Protein AF-A0A8S2ECM5-F1 (afdb_monomer_lite)

pLDDT: mean 90.69, std 14.1, range [37.59, 98.88]

Sequence (350 aa):
METDSQMAFDSKLSLERTAQEVVNGTPLSPATQERFEKLLVDIESNIRIAMDDEPCNTSRTIKVVLDIPPRKQWKNGHGYCGETSIQAIGLYYGSWVSQHIVRQIFGGEVLIGFGTDKRTLKTLLFTYNEWNYNKEKQPHYKQYCVWLKQNLIKKHPCITTVYLKDDDDDKDYDHIMPVIGIEYQTKDAYDGNDVLYFHNLFDNRVIQRRLDAMGSTRKSCKKDLYEGGCIPKDVAYGLAVTGIIDNDHSTLPVRLSVNSWDEPNISRGAKPKLLQGTVVVSNLRPNQKYVLLRYDDYKVVPTSGNESKFLNSKYDYRYDFQANGDTWTFNDPNDIPSNGTIYYRCVKFV

Foldseek 3Di:
DPDPVVVVVVLVVLVVVVVVCVVVVHDDDPVNVVVVVVVVVVVVVVVVVVPPDDPPPPLDKDKFFQPFFAAAWDDPQLILQLLRLCQRVLQQQQKHAASVRLCVQQVHHDDFPPCSSVSSCVLLQFDKDWDDQVVDDPQCLFVVVLVCLLLSVLVFKKKWFAAFQPDDPPQAGRGIWIWGIKIDRDNRGGDQQIWIWTYLNHDRDTAIDGSVPQEDDNVPWPHHSVNPHHAYRRDITMMTGRHGQEPAPQWFGKGKDWPDNYFFDVVVPGDWDWIKIKMKTFQDDAQFKKKKFKAQDSVQQDNYDHPVCRVPTDTPDIDIDGDHDRMDMDTDPDTDTSNTMMHITMGTDD

Radius of gyration: 27.15 Å; chains: 1; bounding box: 72×59×66 Å

Secondary structure (DSSP, 8-state):
---HHHHHHHHHHHHHHHHHHHHTTPPPPHHHHHHHHHHHHHHHHHHHHHHHS--------EEEE------PPP-STT--HHHHHHHHHHHHTTEEE-HHHHHHHHTS---TTSSHHHHHHHHTTEEEEE--GGGSPSS-HHHHHHHHHHHHHTT--EEEEEB-TTS---SS-SEEEEEEEEEES-SSS--TT-EEEE--SSSSPPEEEEHHHHEE-TTT----TTTT-BEESSS--EEEEEEE--TT--EEPEEEEES-S----GGGTPPP-EE-EEEEEES--TT-EEEEEEES-GGGS-SSS-HHHHHTS--SEEEEEE-SSSEEEEE-SS-EETTSEEEEEEEE--

Structure (mmCIF, N/CA/C/O backbone):
data_AF-A0A8S2ECM5-F1
#
_entry.id   AF-A0A8S2ECM5-F1
#
loop_
_atom_site.group_PDB
_atom_site.id
_atom_site.type_symbol
_atom_site.label_atom_id
_atom_site.label_alt_id
_atom_site.label_comp_id
_atom_site.label_asym_id
_atom_site.label_entity_id
_atom_site.label_seq_id
_atom_site.pdbx_PDB_ins_code
_atom_site.Cartn_x
_atom_site.Cartn_y
_atom_site.Cartn_z
_atom_site.occupancy
_atom_site.B_iso_or_equiv
_atom_site.auth_seq_id
_atom_site.auth_comp_id
_atom_site.auth_asym_id
_atom_site.auth_atom_id
_atom_site.pdbx_PDB_model_num
ATOM 1 N N . MET A 1 1 ? 50.860 9.796 37.579 1.00 41.62 1 MET A N 1
ATOM 2 C CA . MET A 1 1 ? 50.056 9.511 36.376 1.00 41.62 1 MET A CA 1
ATOM 3 C C . MET A 1 1 ? 48.602 9.556 36.797 1.00 41.62 1 MET A C 1
ATOM 5 O O . MET A 1 1 ? 48.057 8.536 37.200 1.00 41.62 1 MET A O 1
ATOM 9 N N . GLU A 1 2 ? 48.021 10.753 36.818 1.00 37.59 2 GLU A N 1
ATOM 10 C CA . GLU A 1 2 ? 46.563 10.889 36.836 1.00 37.59 2 GLU A CA 1
ATOM 11 C C . GLU A 1 2 ? 46.051 10.436 35.470 1.00 37.59 2 GLU A C 1
ATOM 13 O O . GLU A 1 2 ? 46.633 10.771 34.443 1.00 37.59 2 GLU A O 1
ATOM 18 N N . THR A 1 3 ? 45.032 9.587 35.469 1.00 52.09 3 THR A N 1
ATOM 19 C CA . THR A 1 3 ? 44.415 9.050 34.253 1.00 52.09 3 THR A CA 1
ATOM 20 C C . THR A 1 3 ? 43.632 10.147 33.531 1.00 52.09 3 THR A C 1
ATOM 22 O O . THR A 1 3 ? 42.990 10.946 34.211 1.00 52.09 3 THR A O 1
ATOM 25 N N . ASP A 1 4 ? 43.577 10.132 32.195 1.00 50.38 4 ASP A N 1
ATOM 26 C CA . ASP A 1 4 ? 42.857 11.119 31.356 1.00 50.38 4 ASP A CA 1
ATOM 27 C C . ASP A 1 4 ? 41.398 11.370 31.792 1.00 50.38 4 ASP A C 1
ATOM 29 O O . ASP A 1 4 ? 40.847 12.459 31.628 1.00 50.38 4 ASP A O 1
ATOM 33 N N . SER A 1 5 ? 40.777 10.380 32.439 1.00 48.59 5 SER A N 1
ATOM 34 C CA . SER A 1 5 ? 39.425 10.483 32.990 1.00 48.59 5 SER A CA 1
ATOM 35 C C . SER A 1 5 ? 39.306 11.428 34.199 1.00 48.59 5 SER A C 1
ATOM 37 O O . SER A 1 5 ? 38.235 11.995 34.409 1.00 48.59 5 SER A O 1
ATOM 39 N N . GLN A 1 6 ? 40.374 11.612 34.984 1.00 49.22 6 GLN A N 1
ATOM 40 C CA . GLN A 1 6 ? 40.402 12.516 36.141 1.00 49.22 6 GLN A CA 1
ATOM 41 C C . GLN A 1 6 ? 40.498 13.977 35.675 1.00 49.22 6 GLN A C 1
ATOM 43 O O . GLN A 1 6 ? 39.723 14.820 36.121 1.00 49.22 6 GLN A O 1
ATOM 48 N N . MET A 1 7 ? 41.341 14.252 34.671 1.00 56.16 7 MET A N 1
ATOM 49 C CA . MET A 1 7 ? 41.448 15.574 34.038 1.00 56.16 7 MET A CA 1
ATOM 50 C C . MET A 1 7 ? 40.136 16.032 33.382 1.00 56.16 7 MET A C 1
ATOM 52 O O . MET A 1 7 ? 39.761 17.203 33.492 1.00 56.16 7 MET A O 1
ATOM 56 N N . ALA A 1 8 ? 39.409 15.121 32.725 1.00 52.38 8 ALA A N 1
ATOM 57 C CA . ALA A 1 8 ? 38.110 15.428 32.126 1.00 52.38 8 ALA A CA 1
ATOM 58 C C . ALA A 1 8 ? 37.033 15.739 33.185 1.00 52.38 8 ALA A C 1
ATOM 60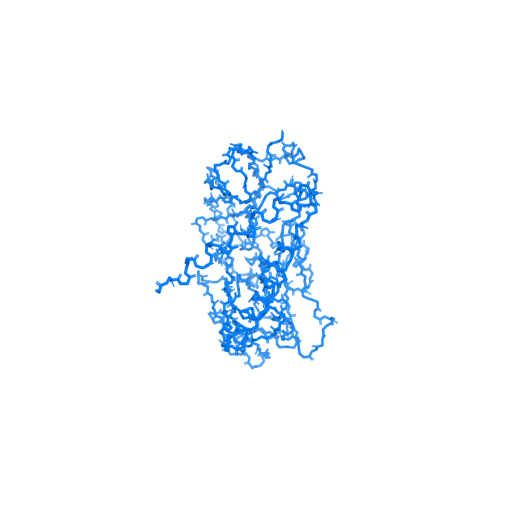 O O . ALA A 1 8 ? 36.209 16.637 32.992 1.00 52.38 8 ALA A O 1
ATOM 61 N N . PHE A 1 9 ? 37.055 15.030 34.319 1.00 61.03 9 PHE A N 1
ATOM 62 C CA . PHE A 1 9 ? 36.118 15.252 35.422 1.00 61.03 9 PHE A CA 1
ATOM 63 C C . PHE A 1 9 ? 36.354 16.605 36.107 1.00 61.03 9 PHE A C 1
ATOM 65 O O . PHE A 1 9 ? 35.409 17.376 36.290 1.00 61.03 9 PHE A O 1
ATOM 72 N N . ASP A 1 10 ? 37.612 16.941 36.391 1.00 63.00 10 ASP A N 1
ATOM 73 C CA . ASP A 1 10 ? 37.976 18.207 37.035 1.00 63.00 10 ASP A CA 1
ATOM 74 C C . ASP A 1 10 ? 37.710 19.417 36.118 1.00 63.00 10 ASP A C 1
ATOM 76 O O . ASP A 1 10 ? 37.244 20.465 36.577 1.00 63.00 10 ASP A O 1
ATOM 80 N N . SER A 1 11 ? 37.895 19.251 34.802 1.00 64.75 11 SER A N 1
ATOM 81 C CA . SER A 1 11 ? 37.548 20.269 33.797 1.00 64.75 11 SER A CA 1
ATOM 82 C C . SER A 1 11 ? 36.040 20.533 33.736 1.00 64.75 11 SER A C 1
ATOM 84 O O . SER A 1 11 ? 35.610 21.687 33.669 1.00 64.75 11 SER A O 1
ATOM 86 N N . LYS A 1 12 ? 35.216 19.480 33.828 1.00 62.38 12 LYS A N 1
ATOM 87 C CA . LYS A 1 12 ? 33.750 19.603 33.847 1.00 62.38 12 LYS A CA 1
ATOM 88 C C . LYS A 1 12 ? 33.250 20.316 35.108 1.00 62.38 12 LYS A C 1
ATOM 90 O O . LYS A 1 12 ? 32.407 21.204 35.014 1.00 62.38 12 LYS A O 1
ATOM 95 N N . LEU A 1 13 ? 33.808 19.980 36.271 1.00 60.91 13 LEU A N 1
ATOM 96 C CA . LEU A 1 13 ? 33.435 20.589 37.553 1.00 60.91 13 LEU A CA 1
ATOM 97 C C . LEU A 1 13 ? 33.829 22.075 37.628 1.00 60.91 13 LEU A C 1
ATOM 99 O O . LEU A 1 13 ? 33.124 22.882 38.239 1.00 60.91 13 LEU A O 1
ATOM 103 N N . SER A 1 14 ? 34.933 22.448 36.969 1.00 65.44 14 SER A N 1
ATOM 104 C CA . SER A 1 14 ? 35.337 23.847 36.800 1.00 65.44 14 SER A CA 1
ATOM 105 C C . SER A 1 14 ? 34.371 24.617 35.893 1.00 65.44 14 SER A C 1
ATOM 107 O O . SER A 1 14 ? 33.984 25.732 36.237 1.00 65.44 14 SER A O 1
ATOM 109 N N . LEU A 1 15 ? 33.944 24.025 34.771 1.00 63.28 15 LEU A N 1
ATOM 110 C CA . LEU A 1 15 ? 32.986 24.635 33.836 1.00 63.28 15 LEU A CA 1
ATOM 111 C C . LEU A 1 15 ? 31.613 24.871 34.477 1.00 63.28 15 LEU A C 1
ATOM 113 O O . LEU A 1 15 ? 31.020 25.932 34.279 1.00 63.28 15 LEU A O 1
ATOM 117 N N . GLU A 1 16 ? 31.123 23.920 35.274 1.00 64.56 16 GLU A N 1
ATOM 118 C CA . GLU A 1 16 ? 29.828 24.038 35.957 1.00 64.56 16 GLU A CA 1
ATOM 119 C C . GLU A 1 16 ? 29.828 25.168 37.000 1.00 64.56 16 GLU A C 1
ATOM 121 O O . GLU A 1 16 ? 28.879 25.952 37.048 1.00 64.56 16 GLU A O 1
ATOM 126 N N . ARG A 1 17 ? 30.915 25.340 37.771 1.00 62.53 17 ARG A N 1
ATOM 127 C CA . ARG A 1 17 ? 31.036 26.475 38.710 1.00 62.53 17 ARG A CA 1
ATOM 128 C C . ARG A 1 17 ? 31.084 27.820 37.995 1.00 62.53 17 ARG A C 1
ATOM 130 O O . ARG A 1 17 ? 30.389 28.745 38.406 1.00 62.53 17 ARG A O 1
ATOM 137 N N . THR A 1 18 ? 31.860 27.929 36.919 1.00 61.03 18 THR A N 1
ATOM 138 C CA . THR A 1 18 ? 31.990 29.186 36.168 1.00 61.03 18 THR A CA 1
ATOM 139 C C . THR A 1 18 ? 30.687 29.563 35.458 1.00 61.03 18 THR A C 1
ATOM 141 O O . THR A 1 18 ? 30.306 30.732 35.463 1.00 61.03 18 THR A O 1
ATOM 144 N N . ALA A 1 19 ? 29.940 28.592 34.920 1.00 61.56 19 ALA A N 1
ATOM 145 C CA . ALA A 1 19 ? 28.615 28.842 34.350 1.00 61.56 19 ALA A CA 1
ATOM 146 C C . ALA A 1 19 ? 27.628 29.380 35.404 1.00 61.56 19 ALA A C 1
ATOM 148 O O . ALA A 1 19 ? 26.838 30.277 35.110 1.00 61.56 19 ALA A O 1
ATOM 149 N N . GLN A 1 20 ? 27.710 28.892 36.645 1.00 56.72 20 GLN A N 1
ATOM 150 C CA . GLN A 1 20 ? 26.871 29.359 37.750 1.00 56.72 20 GLN A CA 1
ATOM 151 C C . GLN A 1 20 ? 27.180 30.813 38.158 1.00 56.72 20 GLN A C 1
ATOM 153 O O . GLN A 1 20 ? 26.264 31.568 38.483 1.00 56.72 20 GLN A O 1
ATOM 158 N N . GLU A 1 21 ? 28.451 31.225 38.113 1.00 61.00 21 GLU A N 1
ATOM 159 C CA . GLU A 1 21 ? 28.884 32.600 38.416 1.00 61.00 21 GLU A CA 1
ATOM 160 C C . GLU A 1 21 ? 28.430 33.602 37.339 1.00 61.00 21 GLU A C 1
ATOM 162 O O . GLU A 1 21 ? 27.945 34.686 37.673 1.00 61.00 21 GLU A O 1
ATOM 167 N N . VAL A 1 22 ? 28.493 33.213 36.058 1.00 62.62 22 VAL A N 1
ATOM 168 C CA . VAL A 1 22 ? 28.030 34.035 34.922 1.00 62.62 22 VAL A CA 1
ATOM 169 C C . VAL A 1 22 ? 26.505 34.193 34.917 1.00 62.62 22 VAL A C 1
ATOM 171 O O . VAL A 1 22 ? 26.001 35.295 34.700 1.00 62.62 22 VAL A O 1
ATOM 174 N N . VAL A 1 23 ? 25.754 33.123 35.202 1.00 61.16 23 VAL A N 1
ATOM 175 C CA . VAL A 1 23 ? 24.277 33.157 35.253 1.00 61.16 23 VAL A CA 1
ATOM 176 C C . VAL A 1 23 ? 23.761 34.057 36.383 1.00 61.16 23 VAL A C 1
ATOM 178 O O . VAL A 1 23 ? 22.710 34.679 36.241 1.00 61.16 23 VAL A O 1
ATOM 181 N N . ASN A 1 24 ? 24.523 34.200 37.469 1.00 66.12 24 ASN A N 1
ATOM 182 C CA . ASN A 1 24 ? 24.157 35.041 38.610 1.00 66.12 24 ASN A CA 1
ATOM 183 C C . ASN A 1 24 ? 24.583 36.517 38.461 1.00 66.12 24 ASN A C 1
ATOM 185 O O . ASN A 1 24 ? 24.502 37.275 39.428 1.00 66.12 24 ASN A O 1
ATOM 189 N N . GLY A 1 25 ? 25.040 36.946 37.277 1.00 60.88 25 GLY A N 1
ATOM 190 C CA . GLY A 1 25 ? 25.326 38.355 36.973 1.00 60.88 25 GLY A CA 1
ATOM 191 C C . GLY A 1 25 ? 26.491 38.961 37.761 1.00 60.88 25 GLY A C 1
ATOM 192 O O . GLY A 1 25 ? 26.610 40.183 37.840 1.00 60.88 25 GLY A O 1
ATOM 193 N N . THR A 1 26 ? 27.346 38.127 38.358 1.00 70.50 26 THR A N 1
ATOM 194 C CA . THR A 1 26 ? 28.530 38.592 39.086 1.00 70.50 26 THR A CA 1
ATOM 195 C C . THR A 1 26 ? 29.697 38.727 38.101 1.00 70.50 26 THR A C 1
ATOM 197 O O . THR A 1 26 ? 29.980 37.768 37.382 1.00 70.50 26 THR A O 1
ATOM 200 N N . PRO A 1 27 ? 30.386 39.883 38.026 1.00 73.25 27 PRO A N 1
ATOM 201 C CA . PRO A 1 27 ? 31.563 40.028 37.173 1.00 73.25 27 PRO A CA 1
ATOM 202 C C . PRO A 1 27 ? 32.641 39.011 37.565 1.00 73.25 27 PRO A C 1
ATOM 204 O O . PRO A 1 27 ? 32.992 38.903 38.742 1.00 73.25 27 PRO A O 1
ATOM 207 N N . LEU A 1 28 ? 33.167 38.271 36.585 1.00 77.62 28 LEU A N 1
ATOM 208 C CA . LEU A 1 28 ? 34.243 37.311 36.820 1.00 77.62 28 LEU A CA 1
ATOM 209 C C . LEU A 1 28 ? 35.509 38.039 37.284 1.00 77.62 28 LEU A C 1
ATOM 211 O O . LEU A 1 28 ? 35.837 39.123 36.801 1.00 77.62 28 LEU A O 1
ATOM 215 N N . SER A 1 29 ? 36.242 37.425 38.213 1.00 83.19 29 SER A N 1
ATOM 216 C CA . SER A 1 29 ? 37.555 37.942 38.596 1.00 83.19 29 SER A CA 1
ATOM 217 C C . SER A 1 29 ? 38.538 37.836 37.415 1.00 83.19 29 SER A C 1
ATOM 219 O O . SER A 1 29 ? 38.420 36.895 36.623 1.00 83.19 29 SER A O 1
ATOM 221 N N . PRO A 1 30 ? 39.550 38.719 37.313 1.00 78.44 30 PRO A N 1
ATOM 222 C CA . PRO A 1 30 ? 40.554 38.641 36.247 1.00 78.44 30 PRO A CA 1
ATOM 223 C C . PRO A 1 30 ? 41.250 37.273 36.156 1.00 78.44 30 PRO A C 1
ATOM 225 O O . PRO A 1 30 ? 41.463 36.757 35.064 1.00 78.44 30 PRO A O 1
ATOM 228 N N . ALA A 1 31 ? 41.518 36.634 37.300 1.00 78.88 31 ALA A N 1
ATOM 229 C CA . ALA A 1 31 ? 42.114 35.298 37.352 1.00 78.88 31 ALA A CA 1
ATOM 230 C C . ALA A 1 31 ? 41.165 34.204 36.826 1.00 78.88 31 ALA A C 1
ATOM 232 O O . ALA A 1 31 ? 41.608 33.224 36.229 1.00 78.88 31 ALA A O 1
ATOM 233 N N . THR A 1 32 ? 39.854 34.365 37.026 1.00 75.38 32 THR A N 1
ATOM 234 C CA . THR A 1 32 ? 38.842 33.454 36.472 1.00 75.38 32 THR A CA 1
ATOM 235 C C . THR A 1 32 ? 38.724 33.630 34.959 1.00 75.38 32 THR A C 1
ATOM 237 O O . THR A 1 32 ? 38.588 32.643 34.238 1.00 75.38 32 THR A O 1
ATOM 240 N N . GLN A 1 33 ? 38.825 34.869 34.474 1.00 76.69 33 GLN A N 1
ATOM 241 C CA . GLN A 1 33 ? 38.750 35.190 33.052 1.00 76.69 33 GLN A CA 1
ATOM 242 C C . GLN A 1 33 ? 39.948 34.622 32.273 1.00 76.69 33 GLN A C 1
ATOM 244 O O . GLN A 1 33 ? 39.750 33.938 31.273 1.00 76.69 33 GLN A O 1
ATOM 249 N N . GLU A 1 34 ? 41.172 34.787 32.783 1.00 79.12 34 GLU A N 1
ATOM 250 C CA . GLU A 1 34 ? 42.388 34.212 32.179 1.00 79.12 34 GLU A CA 1
ATOM 251 C C . GLU A 1 34 ? 42.332 32.675 32.116 1.00 79.12 34 GLU A C 1
ATOM 253 O O . GLU A 1 34 ? 42.700 32.053 31.116 1.00 79.12 34 GLU A O 1
ATOM 258 N N . ARG A 1 35 ? 41.807 32.036 33.168 1.00 77.56 35 ARG A N 1
ATOM 259 C CA . ARG A 1 35 ? 41.659 30.575 33.221 1.00 77.56 35 ARG A CA 1
ATOM 260 C C . ARG A 1 35 ? 40.615 30.062 32.224 1.00 77.56 35 ARG A C 1
ATOM 262 O O . ARG A 1 35 ? 40.785 28.971 31.686 1.00 77.56 35 ARG A O 1
ATOM 269 N N . PHE A 1 36 ? 39.569 30.847 31.968 1.00 76.00 36 PHE A N 1
ATOM 270 C CA . PHE A 1 36 ? 38.543 30.537 30.976 1.00 76.00 36 PHE A CA 1
ATOM 271 C C . PHE A 1 36 ? 39.072 30.672 29.544 1.00 76.00 36 PHE A C 1
ATOM 273 O O . PHE A 1 36 ? 38.855 29.776 28.732 1.00 76.00 36 PHE A O 1
ATOM 280 N N . GLU A 1 37 ? 39.826 31.734 29.247 1.00 78.44 37 GLU A N 1
ATOM 281 C CA . GLU A 1 37 ? 40.457 31.905 27.931 1.00 78.44 37 GLU A CA 1
ATOM 282 C C . GLU A 1 37 ? 41.445 30.776 27.627 1.00 78.44 37 GLU A C 1
ATOM 284 O O . GLU A 1 37 ? 41.421 30.210 26.534 1.00 78.44 37 GLU A O 1
ATOM 289 N N . LYS A 1 38 ? 42.248 30.363 28.614 1.00 77.31 38 LYS A N 1
ATOM 290 C CA . LYS A 1 38 ? 43.158 29.223 28.455 1.00 77.31 38 LYS A CA 1
ATOM 291 C C . LYS A 1 38 ? 42.411 27.909 28.197 1.00 77.31 38 LYS A C 1
ATOM 293 O O . LYS A 1 38 ? 42.807 27.146 27.323 1.00 77.31 38 LYS A O 1
ATOM 298 N N . LEU A 1 39 ? 41.304 27.672 28.906 1.00 75.12 39 LEU A N 1
ATOM 299 C CA . LEU A 1 39 ? 40.474 26.482 28.711 1.00 75.12 39 LEU A CA 1
ATOM 300 C C . LEU A 1 39 ? 39.812 26.460 27.324 1.00 75.12 39 LEU A C 1
ATOM 302 O O . LEU A 1 39 ? 39.712 25.396 26.721 1.00 75.12 39 LEU A O 1
ATOM 306 N N . LEU A 1 40 ? 39.387 27.613 26.797 1.00 71.69 40 LEU A N 1
ATOM 307 C CA . LEU A 1 40 ? 38.852 27.709 25.436 1.00 71.69 40 LEU A CA 1
ATOM 308 C C . LEU A 1 40 ? 39.908 27.352 24.386 1.00 71.69 40 LEU A C 1
ATOM 310 O O . LEU A 1 40 ? 39.615 26.567 23.490 1.00 71.69 40 LEU A O 1
ATOM 314 N N . VAL A 1 41 ? 41.140 27.844 24.533 1.00 74.00 41 VAL A N 1
ATOM 315 C CA . VAL A 1 41 ? 42.254 27.502 23.629 1.00 74.00 41 VAL A CA 1
ATOM 316 C C . VAL A 1 41 ? 42.599 26.006 23.700 1.00 74.00 41 VAL A C 1
ATOM 318 O O . VAL A 1 41 ? 42.833 25.365 22.671 1.00 74.00 41 VAL A O 1
ATOM 321 N N . ASP A 1 42 ? 42.574 25.415 24.896 1.00 70.69 42 ASP A N 1
ATOM 322 C CA . ASP A 1 42 ? 42.808 23.979 25.085 1.00 70.69 42 ASP A CA 1
ATOM 323 C C . ASP A 1 42 ? 41.660 23.132 24.495 1.00 70.69 42 ASP A C 1
ATOM 325 O O . ASP A 1 42 ? 41.900 22.083 23.899 1.00 70.69 42 ASP A O 1
ATOM 329 N N . ILE A 1 43 ? 40.406 23.585 24.582 1.00 69.19 43 ILE A N 1
ATOM 330 C CA . ILE A 1 43 ? 39.264 22.917 23.934 1.00 69.19 43 ILE A CA 1
ATOM 331 C C . ILE A 1 43 ? 39.364 23.030 22.406 1.00 69.19 43 ILE A C 1
ATOM 333 O O . ILE A 1 43 ? 39.195 22.031 21.708 1.00 69.19 43 ILE A O 1
ATOM 337 N N . GLU A 1 44 ? 39.670 24.212 21.871 1.00 70.12 44 GLU A N 1
ATOM 338 C CA . GLU A 1 44 ? 39.790 24.437 20.426 1.00 70.12 44 GLU A CA 1
ATOM 339 C C . GLU A 1 44 ? 40.938 23.631 19.801 1.00 70.12 44 GLU A C 1
ATOM 341 O O . GLU A 1 44 ? 40.787 23.077 18.707 1.00 70.12 44 GLU A O 1
ATOM 346 N N . SER A 1 45 ? 42.072 23.513 20.498 1.00 64.00 45 SER A N 1
ATOM 347 C CA . SER A 1 45 ? 43.208 22.704 20.040 1.00 64.00 45 SER A CA 1
ATOM 348 C C . SER A 1 45 ? 42.910 21.201 20.077 1.00 64.00 45 SER A C 1
ATOM 350 O O . SER A 1 45 ? 43.220 20.500 19.113 1.00 64.00 45 SER A O 1
ATOM 352 N N . ASN A 1 46 ? 42.223 20.712 21.113 1.00 58.34 46 ASN A N 1
ATOM 353 C CA . ASN A 1 46 ? 41.828 19.304 21.212 1.00 58.34 46 ASN A CA 1
ATOM 354 C C . ASN A 1 46 ? 40.723 18.916 20.213 1.00 58.34 46 ASN A C 1
ATOM 356 O O . ASN A 1 46 ? 40.728 17.796 19.702 1.00 58.34 46 ASN A O 1
ATOM 360 N N . ILE A 1 47 ? 39.813 19.836 19.869 1.00 54.78 47 ILE A N 1
ATOM 361 C CA . ILE A 1 47 ? 38.823 19.616 18.801 1.00 54.78 47 ILE A CA 1
ATOM 362 C C . ILE A 1 47 ? 39.510 19.505 17.435 1.00 54.78 47 ILE A C 1
ATOM 364 O O . ILE A 1 47 ? 39.137 18.639 16.649 1.00 54.78 47 ILE A O 1
ATOM 368 N N . ARG A 1 48 ? 40.532 20.325 17.147 1.00 51.44 48 ARG A N 1
ATOM 369 C CA . ARG A 1 48 ? 41.278 20.233 15.877 1.00 51.44 48 ARG A CA 1
ATOM 370 C C . ARG A 1 48 ? 42.029 18.911 15.725 1.00 51.44 48 ARG A C 1
ATOM 372 O O . ARG A 1 48 ? 41.987 18.326 14.651 1.00 51.44 48 ARG A O 1
ATOM 379 N N . ILE A 1 49 ? 42.650 18.408 16.792 1.00 52.25 49 ILE A N 1
ATOM 380 C CA . ILE A 1 49 ? 43.393 17.136 16.754 1.00 52.25 49 ILE A CA 1
ATOM 381 C C . ILE A 1 49 ? 42.453 15.941 16.515 1.00 52.25 49 ILE A C 1
ATOM 383 O O . ILE A 1 49 ? 42.823 14.995 15.829 1.00 52.25 49 ILE A O 1
ATOM 387 N N . ALA A 1 50 ? 41.206 16.000 16.991 1.00 48.34 50 ALA A N 1
ATOM 388 C CA . ALA A 1 50 ? 40.211 14.950 16.756 1.00 48.34 50 ALA A CA 1
ATOM 389 C C . ALA A 1 50 ? 39.604 14.949 15.334 1.00 48.34 50 ALA A C 1
ATOM 391 O O . ALA A 1 50 ? 38.821 14.054 15.016 1.00 48.34 50 ALA A O 1
ATOM 392 N N . MET A 1 51 ? 39.918 15.940 14.489 1.00 49.53 51 MET A N 1
ATOM 393 C CA . MET A 1 51 ? 39.359 16.063 13.135 1.00 49.53 51 MET A CA 1
ATOM 394 C C . MET A 1 51 ? 40.320 15.650 12.009 1.00 49.53 51 MET A C 1
ATOM 396 O O . MET A 1 51 ? 39.846 15.465 10.889 1.00 49.53 51 MET A O 1
ATOM 400 N N . ASP A 1 52 ? 41.616 15.465 12.288 1.00 49.53 52 ASP A N 1
ATOM 401 C CA . ASP A 1 52 ? 42.634 15.257 11.242 1.00 49.53 52 ASP A CA 1
ATOM 402 C C . ASP A 1 52 ? 43.157 13.811 11.106 1.00 49.53 52 ASP A C 1
ATOM 404 O O . ASP A 1 52 ? 43.791 13.503 10.100 1.00 49.53 52 ASP A O 1
ATOM 408 N N . ASP A 1 53 ? 42.815 12.888 12.013 1.00 48.62 53 ASP A N 1
ATOM 409 C CA . ASP A 1 53 ? 43.243 11.481 11.941 1.00 48.62 53 ASP A CA 1
ATOM 410 C C . ASP A 1 53 ? 42.053 10.505 12.029 1.00 48.62 53 ASP A C 1
ATOM 412 O O . ASP A 1 53 ? 41.801 9.910 13.069 1.00 48.62 53 ASP A O 1
ATOM 416 N N . GLU A 1 54 ? 41.296 10.357 10.934 1.00 51.25 54 GLU A N 1
ATOM 417 C CA . GLU A 1 54 ? 40.775 9.068 10.428 1.00 51.25 54 GLU A CA 1
ATOM 418 C C . GLU A 1 54 ? 39.884 9.285 9.182 1.00 51.25 54 GLU A C 1
ATOM 420 O O . GLU A 1 54 ? 38.916 10.051 9.232 1.00 51.25 54 GLU A O 1
ATOM 425 N N . PRO A 1 55 ? 40.111 8.582 8.052 1.00 45.34 55 PRO A N 1
ATOM 426 C CA . PRO A 1 55 ? 39.147 8.562 6.963 1.00 45.34 55 PRO A CA 1
ATOM 427 C C . PRO A 1 55 ? 37.934 7.727 7.396 1.00 45.34 55 PRO A C 1
ATOM 429 O O . PRO A 1 55 ? 37.844 6.531 7.117 1.00 45.34 55 PRO A O 1
ATOM 432 N N . CYS A 1 56 ? 36.962 8.360 8.050 1.00 43.59 56 CYS A N 1
ATOM 433 C CA . CYS A 1 56 ? 35.647 7.773 8.287 1.00 43.59 56 CYS A CA 1
ATOM 434 C C . CYS A 1 56 ? 34.872 7.712 6.958 1.00 43.59 56 CYS A C 1
ATOM 436 O O . CYS A 1 56 ? 33.974 8.506 6.690 1.00 43.59 56 CYS A O 1
ATOM 438 N N . ASN A 1 57 ? 35.243 6.773 6.086 1.00 50.72 57 ASN A N 1
ATOM 439 C CA . ASN A 1 57 ? 34.456 6.402 4.915 1.00 50.72 57 ASN A CA 1
ATOM 440 C C . ASN A 1 57 ? 34.000 4.947 5.030 1.00 50.72 57 ASN A C 1
ATOM 442 O O . ASN A 1 57 ? 34.364 4.083 4.235 1.00 50.72 57 ASN A O 1
ATOM 446 N N . THR A 1 58 ? 33.176 4.675 6.040 1.00 54.28 58 THR A N 1
ATOM 447 C CA . THR A 1 58 ? 32.286 3.513 6.023 1.00 54.28 58 THR A CA 1
ATOM 448 C C . THR A 1 58 ? 30.872 4.024 5.774 1.00 54.28 58 THR A C 1
ATOM 450 O O . THR A 1 58 ? 30.106 4.301 6.692 1.00 54.28 58 THR A O 1
ATOM 453 N N . SER A 1 59 ? 30.529 4.218 4.497 1.00 69.19 59 SER A N 1
ATOM 454 C CA . SER A 1 59 ? 29.158 4.536 4.089 1.00 69.19 59 SER A CA 1
ATOM 455 C C . SER A 1 59 ? 28.206 3.468 4.645 1.00 69.19 59 SER A C 1
ATOM 457 O O . SER A 1 59 ? 28.177 2.323 4.183 1.00 69.19 59 SER A O 1
ATOM 459 N N . ARG A 1 60 ? 27.470 3.810 5.709 1.00 85.75 60 ARG A N 1
ATOM 460 C CA . ARG A 1 60 ? 26.556 2.882 6.376 1.00 85.75 60 ARG A CA 1
ATOM 461 C C . ARG A 1 60 ? 25.331 2.680 5.497 1.00 85.75 60 ARG A C 1
ATOM 463 O O . ARG A 1 60 ? 24.570 3.611 5.251 1.00 85.75 60 ARG A O 1
ATOM 470 N N . THR A 1 61 ? 25.107 1.437 5.093 1.00 92.88 61 THR A N 1
ATOM 471 C CA . THR A 1 61 ? 23.882 1.047 4.393 1.00 92.88 61 THR A CA 1
ATOM 472 C C . THR A 1 61 ? 22.691 1.082 5.360 1.00 92.88 61 THR A C 1
ATOM 474 O O . THR A 1 61 ? 22.769 0.583 6.486 1.00 92.88 61 THR A O 1
ATOM 477 N N . ILE A 1 62 ? 21.591 1.705 4.937 1.00 97.00 62 ILE A N 1
ATOM 478 C CA . ILE A 1 62 ? 20.343 1.864 5.690 1.00 97.00 62 ILE A CA 1
ATOM 479 C C . ILE A 1 62 ? 19.255 1.045 5.000 1.00 97.00 62 ILE A C 1
ATOM 481 O O . ILE A 1 62 ? 19.056 1.160 3.795 1.00 97.00 62 ILE A O 1
ATOM 485 N N . LYS A 1 63 ? 18.509 0.258 5.779 1.00 98.00 63 LYS A N 1
ATOM 486 C CA . LYS A 1 63 ? 17.403 -0.569 5.292 1.00 98.00 63 LYS A CA 1
ATOM 487 C C . LYS A 1 63 ? 16.069 -0.072 5.834 1.00 98.00 63 LYS A C 1
ATOM 489 O O . LYS A 1 63 ? 15.884 0.026 7.046 1.00 98.00 63 LYS A O 1
ATOM 494 N N . VAL A 1 64 ? 15.131 0.195 4.932 1.00 98.31 64 VAL A N 1
ATOM 495 C CA . VAL A 1 64 ? 13.736 0.519 5.239 1.00 98.31 64 VAL A CA 1
ATOM 496 C C . VAL A 1 64 ? 12.862 -0.523 4.562 1.00 98.31 64 VAL A C 1
ATOM 498 O O . VAL A 1 64 ? 12.765 -0.543 3.342 1.00 98.31 64 VAL A O 1
ATOM 501 N N . VAL A 1 65 ? 12.227 -1.392 5.347 1.00 98.19 65 VAL A N 1
ATOM 502 C CA . VAL A 1 65 ? 11.231 -2.353 4.858 1.00 98.19 65 VAL A CA 1
ATOM 503 C C . VAL A 1 65 ? 9.964 -2.164 5.672 1.00 98.19 65 VAL A C 1
ATOM 505 O O . VAL A 1 65 ? 9.998 -2.170 6.902 1.00 98.19 65 VAL A O 1
ATOM 508 N N . LEU A 1 66 ? 8.866 -1.924 4.972 1.00 98.25 66 LEU A N 1
ATOM 509 C CA . LEU A 1 66 ? 7.552 -1.697 5.542 1.00 98.25 66 LEU A CA 1
ATOM 510 C C . LEU A 1 66 ? 6.884 -3.040 5.821 1.00 98.25 66 LEU A C 1
ATOM 512 O O . LEU A 1 66 ? 7.006 -3.979 5.037 1.00 98.25 66 LEU A O 1
ATOM 516 N N . ASP A 1 67 ? 6.172 -3.108 6.942 1.00 95.81 67 ASP A N 1
ATOM 517 C CA . ASP A 1 67 ? 5.396 -4.280 7.343 1.00 95.81 67 ASP A CA 1
ATOM 518 C C . ASP A 1 67 ? 4.111 -4.362 6.510 1.00 95.81 67 ASP A C 1
ATOM 520 O O . ASP A 1 67 ? 3.040 -3.909 6.915 1.00 95.81 67 ASP A O 1
ATOM 524 N N . ILE A 1 68 ? 4.271 -4.827 5.273 1.00 98.06 68 ILE A N 1
ATOM 525 C CA . ILE A 1 68 ? 3.205 -5.012 4.295 1.00 98.06 68 ILE A CA 1
ATOM 526 C C . ILE A 1 68 ? 3.174 -6.498 3.972 1.00 98.06 68 ILE A C 1
ATOM 528 O O . ILE A 1 68 ? 4.141 -7.003 3.404 1.00 98.06 68 ILE A O 1
ATOM 532 N N . PRO A 1 69 ? 2.110 -7.225 4.343 1.00 95.50 69 PRO A N 1
ATOM 533 C CA . PRO A 1 69 ? 2.057 -8.652 4.093 1.00 95.50 69 PRO A CA 1
ATOM 534 C C . PRO A 1 69 ? 1.831 -8.939 2.598 1.00 95.50 69 PRO A C 1
ATOM 536 O O . PRO A 1 69 ? 1.117 -8.191 1.916 1.00 95.50 69 PRO A O 1
ATOM 539 N N . PRO A 1 70 ? 2.368 -10.058 2.079 1.00 97.06 70 PRO A N 1
ATOM 540 C CA . PRO A 1 70 ? 2.119 -10.472 0.707 1.00 97.06 70 PRO A CA 1
ATOM 541 C C . PRO A 1 70 ? 0.638 -10.782 0.491 1.00 97.06 70 PRO A C 1
ATOM 543 O O . PRO A 1 70 ? -0.048 -11.302 1.375 1.00 97.06 70 PRO A O 1
ATOM 546 N N . ARG A 1 71 ? 0.167 -10.520 -0.729 1.00 97.69 71 ARG A N 1
ATOM 547 C CA . ARG A 1 71 ? -1.192 -10.821 -1.187 1.00 97.69 71 ARG A CA 1
ATOM 548 C C . ARG A 1 71 ? -1.152 -11.618 -2.483 1.00 97.69 71 ARG A C 1
ATOM 550 O O . ARG A 1 71 ? -0.245 -11.428 -3.287 1.00 97.69 71 ARG A O 1
ATOM 557 N N . LYS A 1 72 ? -2.143 -12.481 -2.704 1.00 97.69 72 LYS A N 1
ATOM 558 C CA . LYS A 1 72 ? -2.284 -13.251 -3.948 1.00 97.69 72 LYS A CA 1
ATOM 559 C C . LYS A 1 72 ? -3.286 -12.611 -4.900 1.00 97.69 72 LYS A C 1
ATOM 561 O O . LYS A 1 72 ? -4.469 -12.562 -4.568 1.00 97.69 72 LYS A O 1
ATOM 566 N N . GLN A 1 73 ? -2.853 -12.222 -6.094 1.00 97.06 73 GLN A N 1
ATOM 567 C CA . GLN A 1 73 ? -3.767 -11.744 -7.124 1.00 97.06 73 GLN A CA 1
ATOM 568 C C . GLN A 1 73 ? -4.552 -12.881 -7.785 1.00 97.06 73 GLN A C 1
ATOM 570 O O . GLN A 1 73 ? -4.088 -14.027 -7.883 1.00 97.06 73 GLN A O 1
ATOM 575 N N . TRP A 1 74 ? -5.735 -12.560 -8.300 1.00 97.25 74 TRP A N 1
ATOM 576 C CA . TRP A 1 74 ? -6.464 -13.443 -9.206 1.00 97.25 74 TRP A CA 1
ATOM 577 C C . TRP A 1 74 ? -5.935 -13.343 -10.644 1.00 97.25 74 TRP A C 1
ATOM 579 O O . TRP A 1 74 ? -5.509 -12.289 -11.098 1.00 97.25 74 TRP A O 1
ATOM 589 N N . LYS A 1 75 ? -5.967 -14.468 -11.372 1.00 93.75 75 LYS A N 1
ATOM 590 C CA . LYS A 1 75 ? -5.402 -14.593 -12.732 1.00 93.75 75 LYS A CA 1
ATOM 591 C C . LYS A 1 75 ? -6.374 -14.258 -13.869 1.00 93.75 75 LYS A C 1
ATOM 593 O O . LYS A 1 75 ? -5.967 -14.223 -15.021 1.00 93.75 75 LYS A O 1
ATOM 598 N N . ASN A 1 76 ? -7.668 -14.128 -13.593 1.00 93.50 76 ASN A N 1
ATOM 599 C CA . ASN A 1 76 ? -8.676 -13.869 -14.625 1.00 93.50 76 ASN A CA 1
ATOM 600 C C . ASN A 1 76 ? -8.869 -12.367 -14.866 1.00 93.50 76 ASN A C 1
ATOM 602 O O . ASN A 1 76 ? -8.435 -11.558 -14.059 1.00 93.50 76 ASN A O 1
ATOM 606 N N . GLY A 1 77 ? -9.579 -12.014 -15.945 1.00 88.88 77 GLY A N 1
ATOM 607 C CA . GLY A 1 77 ? -9.977 -10.627 -16.215 1.00 88.88 77 GLY A CA 1
ATOM 608 C C . GLY A 1 77 ? -8.791 -9.690 -16.438 1.00 88.88 77 GLY A C 1
ATOM 609 O O . GLY A 1 77 ? -8.812 -8.589 -15.897 1.00 88.88 77 GLY A O 1
ATOM 610 N N . HIS A 1 78 ? -7.784 -10.172 -17.180 1.00 90.31 78 HIS A N 1
ATOM 611 C CA . HIS A 1 78 ? -6.501 -9.499 -17.442 1.00 90.31 78 HIS A CA 1
ATOM 612 C C . HIS A 1 78 ? -5.613 -9.299 -16.196 1.00 90.31 78 HIS A C 1
ATOM 614 O O . HIS A 1 78 ? -4.638 -8.564 -16.210 1.00 90.31 78 HIS A O 1
ATOM 620 N N . GLY A 1 79 ? -5.891 -10.053 -15.127 1.00 92.75 79 GLY A N 1
ATOM 621 C CA . GLY A 1 79 ? -5.144 -9.981 -13.873 1.00 92.75 79 GLY A CA 1
ATOM 622 C C . GLY A 1 79 ? -5.736 -8.957 -12.913 1.00 92.75 79 GLY A C 1
ATOM 623 O O . GLY A 1 79 ? -6.624 -8.191 -13.271 1.00 92.75 79 GLY A O 1
ATOM 624 N N . TYR A 1 80 ? -5.282 -8.993 -11.662 1.00 97.38 80 TYR A N 1
ATOM 625 C CA . TYR A 1 80 ? -5.735 -8.121 -10.570 1.00 97.38 80 TYR A CA 1
ATOM 626 C C . TYR A 1 80 ? -4.541 -7.443 -9.879 1.00 97.38 80 TYR A C 1
ATOM 628 O O . TYR A 1 80 ? -4.542 -7.202 -8.670 1.00 97.38 80 TYR A O 1
ATOM 636 N N . CYS A 1 81 ? -3.455 -7.208 -10.614 1.00 97.38 81 CYS A N 1
ATOM 637 C CA . CYS A 1 81 ? -2.173 -6.786 -10.061 1.00 97.38 81 CYS A CA 1
ATOM 638 C C . CYS A 1 81 ? -2.246 -5.385 -9.431 1.00 97.38 81 CYS A C 1
ATOM 640 O O . CYS A 1 81 ? -1.757 -5.186 -8.314 1.00 97.38 81 CYS A O 1
ATOM 642 N N . GLY A 1 82 ? -2.944 -4.442 -10.072 1.00 98.06 82 GLY A N 1
ATOM 643 C CA . GLY A 1 82 ? -3.218 -3.118 -9.509 1.00 98.06 82 GLY A CA 1
ATOM 644 C C . GLY A 1 82 ? -4.114 -3.184 -8.271 1.00 98.06 82 GLY A C 1
ATOM 645 O O . GLY A 1 82 ? -3.793 -2.599 -7.234 1.00 98.06 82 GLY A O 1
ATOM 646 N N . GLU A 1 83 ? -5.193 -3.964 -8.329 1.00 98.50 83 GLU A N 1
ATOM 647 C CA . GLU A 1 83 ? -6.135 -4.128 -7.219 1.00 98.50 83 GLU A CA 1
ATOM 648 C C . GLU A 1 83 ? -5.480 -4.764 -6.000 1.00 98.50 83 GLU A C 1
ATOM 650 O O . GLU A 1 83 ? -5.653 -4.306 -4.871 1.00 98.50 83 GLU A O 1
ATOM 655 N N . THR A 1 84 ? -4.690 -5.806 -6.232 1.00 98.56 84 THR A N 1
ATOM 656 C CA . THR A 1 84 ? -3.997 -6.543 -5.178 1.00 98.56 84 THR A CA 1
ATOM 657 C C . THR A 1 84 ? -2.868 -5.710 -4.574 1.00 98.56 84 THR A C 1
ATOM 659 O O . THR 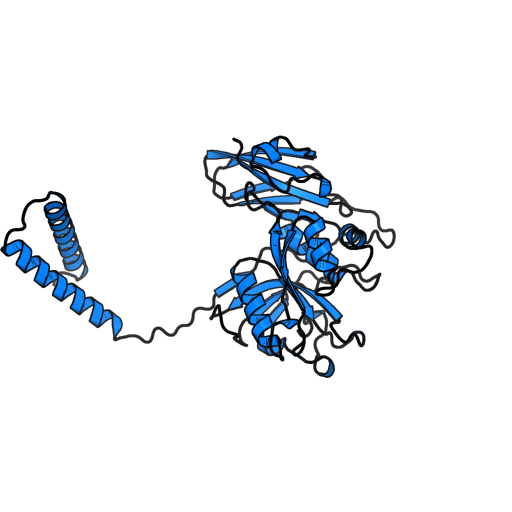A 1 84 ? -2.638 -5.790 -3.368 1.00 98.56 84 THR A O 1
ATOM 662 N N . SER A 1 85 ? -2.199 -4.865 -5.370 1.00 98.75 85 SER A N 1
ATOM 663 C CA . SER A 1 85 ? -1.220 -3.894 -4.858 1.00 98.75 85 SER A CA 1
ATOM 664 C C . SER A 1 85 ? -1.876 -2.898 -3.899 1.00 98.75 85 SER A C 1
ATOM 666 O O . SER A 1 85 ? -1.358 -2.665 -2.807 1.00 98.75 85 SER A O 1
ATOM 668 N N . ILE A 1 86 ? -3.045 -2.358 -4.267 1.00 98.62 86 ILE A N 1
ATOM 669 C CA . ILE A 1 86 ? -3.823 -1.458 -3.403 1.00 98.62 86 ILE A CA 1
ATOM 670 C C . ILE A 1 86 ? -4.324 -2.191 -2.156 1.00 98.62 86 ILE A C 1
ATOM 672 O O . ILE A 1 86 ? -4.205 -1.649 -1.061 1.00 98.62 86 ILE A O 1
ATOM 676 N N . GLN A 1 87 ? -4.824 -3.424 -2.286 1.00 98.62 87 GLN A N 1
ATOM 677 C CA . GLN A 1 87 ? -5.226 -4.247 -1.141 1.00 98.62 87 GLN A CA 1
ATOM 678 C C . GLN A 1 87 ? -4.062 -4.445 -0.159 1.00 98.62 87 GLN A C 1
ATOM 680 O O . GLN A 1 87 ? -4.234 -4.238 1.041 1.00 98.62 87 GLN A O 1
ATOM 685 N N . ALA A 1 88 ? -2.884 -4.838 -0.656 1.00 98.56 88 ALA A N 1
ATOM 686 C CA . ALA A 1 88 ? -1.702 -5.069 0.172 1.00 98.56 88 ALA A CA 1
ATOM 687 C C . ALA A 1 88 ? -1.297 -3.796 0.923 1.00 98.56 88 ALA A C 1
ATOM 689 O O . ALA A 1 88 ? -1.099 -3.820 2.133 1.00 98.56 88 ALA A O 1
ATOM 690 N N . ILE A 1 89 ? -1.230 -2.665 0.220 1.00 98.81 89 ILE A N 1
ATOM 691 C CA . ILE A 1 89 ? -0.878 -1.377 0.820 1.00 98.81 89 ILE A CA 1
ATOM 692 C C . ILE A 1 89 ? -1.965 -0.872 1.777 1.00 98.81 89 ILE A C 1
ATOM 694 O O . ILE A 1 89 ? -1.641 -0.264 2.794 1.00 98.81 89 ILE A O 1
ATOM 698 N N . GLY A 1 90 ? -3.242 -1.145 1.510 1.00 98.69 90 GLY A N 1
ATOM 699 C CA . GLY A 1 90 ? -4.340 -0.771 2.400 1.00 98.69 90 GLY A CA 1
ATOM 700 C C . GLY A 1 90 ? -4.149 -1.316 3.815 1.00 98.69 90 GLY A C 1
ATOM 701 O O . GLY A 1 90 ? -4.387 -0.595 4.786 1.00 98.69 90 GLY A O 1
ATOM 702 N N . LEU A 1 91 ? -3.616 -2.536 3.939 1.00 98.81 91 LEU A N 1
ATOM 703 C CA . LEU A 1 91 ? -3.304 -3.170 5.223 1.00 98.81 91 LEU A CA 1
ATOM 704 C C . LEU A 1 91 ? -2.298 -2.350 6.044 1.00 98.81 91 LEU A C 1
ATOM 706 O O . LEU A 1 91 ? -2.484 -2.158 7.247 1.00 98.81 91 LEU A O 1
ATOM 710 N N . TYR A 1 92 ? -1.293 -1.764 5.387 1.00 98.75 92 TYR A N 1
ATOM 711 C CA . TYR A 1 92 ? -0.318 -0.867 6.020 1.00 98.75 92 TYR A CA 1
ATOM 712 C C . TYR A 1 92 ? -0.954 0.394 6.625 1.00 98.75 92 TYR A C 1
ATOM 714 O O . TYR A 1 92 ? -0.397 0.992 7.544 1.00 98.75 92 TYR A O 1
ATOM 722 N N . TYR A 1 93 ? -2.129 0.776 6.127 1.00 98.75 93 TYR A N 1
ATOM 723 C CA . TYR A 1 93 ? -2.921 1.918 6.577 1.00 98.75 93 TYR A CA 1
ATOM 724 C C . TYR A 1 93 ? -4.219 1.492 7.285 1.00 98.75 93 TYR A C 1
ATOM 726 O O . TYR A 1 93 ? -5.211 2.228 7.294 1.00 98.75 93 TYR A O 1
ATOM 734 N N . GLY A 1 94 ? -4.240 0.282 7.852 1.00 98.62 94 GLY A N 1
ATOM 735 C CA . GLY A 1 94 ? -5.335 -0.188 8.698 1.00 98.62 94 GLY A CA 1
ATOM 736 C C . GLY A 1 94 ? -6.637 -0.417 7.936 1.00 98.62 94 GLY A C 1
ATOM 737 O O . GLY A 1 94 ? -7.711 -0.209 8.495 1.00 98.62 94 GLY A O 1
ATOM 738 N N . SER A 1 95 ? -6.561 -0.772 6.653 1.00 98.62 95 SER A N 1
ATOM 739 C CA . SER A 1 95 ? -7.732 -0.932 5.790 1.00 98.62 95 SER A CA 1
ATOM 740 C C . SER A 1 95 ? -7.679 -2.258 5.020 1.00 98.62 95 SER A C 1
ATOM 742 O O . SER A 1 95 ? -6.683 -2.582 4.381 1.00 98.62 95 SER A O 1
ATOM 744 N N . TRP A 1 96 ? -8.762 -3.028 5.052 1.00 98.62 96 TRP A N 1
ATOM 745 C CA . TRP A 1 96 ? -8.999 -4.170 4.174 1.00 98.62 96 TRP A CA 1
ATOM 746 C C . TRP A 1 96 ? -9.942 -3.751 3.050 1.00 98.62 96 TRP A C 1
ATOM 748 O O . TRP A 1 96 ? -10.984 -3.147 3.291 1.00 98.62 96 TRP A O 1
ATOM 758 N N . VAL A 1 97 ? -9.604 -4.110 1.818 1.00 98.38 97 VAL A N 1
ATOM 759 C CA . VAL A 1 97 ? -10.479 -3.953 0.656 1.00 98.38 97 VAL A CA 1
ATOM 760 C C . VAL A 1 97 ? -10.272 -5.151 -0.256 1.00 98.38 97 VAL A C 1
ATOM 762 O O . VAL A 1 97 ? -9.136 -5.462 -0.617 1.00 98.38 97 VAL A O 1
ATOM 765 N N . SER A 1 98 ? -11.349 -5.854 -0.605 1.00 98.31 98 SER A N 1
ATOM 766 C CA . SER A 1 98 ? -11.258 -6.987 -1.534 1.00 98.31 98 SER A CA 1
ATOM 767 C C . SER A 1 98 ? -10.830 -6.541 -2.933 1.00 98.31 98 SER A C 1
ATOM 769 O O . SER A 1 98 ? -11.234 -5.469 -3.394 1.00 98.31 98 SER A O 1
ATOM 771 N N . GLN A 1 99 ? -10.079 -7.375 -3.655 1.00 98.00 99 GLN A N 1
ATOM 772 C CA . GLN A 1 99 ? -9.658 -7.096 -5.036 1.00 98.00 99 GLN A CA 1
ATOM 773 C C . GLN A 1 99 ? -10.868 -6.838 -5.944 1.00 98.00 99 GLN A C 1
ATOM 775 O O . GLN A 1 99 ? -10.816 -6.008 -6.851 1.00 98.00 99 GLN A O 1
ATOM 780 N N . HIS A 1 100 ? -11.989 -7.513 -5.668 1.00 97.44 100 HIS A N 1
ATOM 781 C CA . HIS A 1 100 ? -13.243 -7.297 -6.380 1.00 97.44 100 HIS A CA 1
ATOM 782 C C . HIS A 1 100 ? -13.801 -5.885 -6.184 1.00 97.44 100 HIS A C 1
ATOM 784 O O . HIS A 1 100 ? -14.163 -5.244 -7.169 1.00 97.44 100 HIS A O 1
ATOM 790 N N . ILE A 1 101 ? -13.849 -5.381 -4.947 1.00 97.69 101 ILE A N 1
ATOM 791 C CA . ILE A 1 101 ? -14.338 -4.022 -4.680 1.00 97.69 101 ILE A CA 1
ATOM 792 C C . ILE A 1 101 ? -13.419 -2.989 -5.330 1.00 97.69 101 ILE A C 1
ATOM 794 O O . ILE A 1 101 ? -13.918 -2.048 -5.948 1.00 97.69 101 ILE A O 1
ATOM 798 N N . VAL A 1 102 ? -12.095 -3.186 -5.265 1.00 97.94 102 VAL A N 1
ATOM 799 C CA . VAL A 1 102 ? -11.152 -2.283 -5.942 1.00 97.94 102 VAL A CA 1
ATOM 800 C C . VAL A 1 102 ? -11.455 -2.211 -7.450 1.00 97.94 102 VAL A C 1
ATOM 802 O O . VAL A 1 102 ? -11.607 -1.116 -7.988 1.00 97.94 102 VAL A O 1
ATOM 805 N N . ARG A 1 103 ? -11.651 -3.359 -8.115 1.00 96.94 103 ARG A N 1
ATOM 806 C CA . ARG A 1 103 ? -12.045 -3.451 -9.537 1.00 96.94 103 ARG A CA 1
ATOM 807 C C . ARG A 1 103 ? -13.386 -2.759 -9.822 1.00 96.94 103 ARG A C 1
ATOM 809 O O . ARG A 1 103 ? -13.541 -2.086 -10.842 1.00 96.94 103 ARG A O 1
ATOM 816 N N . GLN A 1 104 ? -14.372 -2.915 -8.939 1.00 95.81 104 GLN A N 1
ATOM 817 C CA . GLN A 1 104 ? -15.714 -2.349 -9.121 1.00 95.81 104 GLN A CA 1
ATOM 818 C C . GLN A 1 104 ? -15.759 -0.823 -9.021 1.00 95.81 104 GLN A C 1
ATOM 820 O O . GLN A 1 104 ? -16.581 -0.213 -9.700 1.00 95.81 104 GLN A O 1
ATOM 825 N N . ILE A 1 105 ? -14.887 -0.201 -8.223 1.00 93.69 105 ILE A N 1
ATOM 826 C CA . ILE A 1 105 ? -14.848 1.264 -8.069 1.00 93.69 105 ILE A CA 1
ATOM 827 C C . ILE A 1 105 ? -14.644 1.973 -9.410 1.00 93.69 105 ILE A C 1
ATOM 829 O O . ILE A 1 105 ? -15.240 3.024 -9.649 1.00 93.69 105 ILE A O 1
ATOM 833 N N . PHE A 1 106 ? -13.819 1.402 -10.285 1.00 86.38 106 PHE A N 1
ATOM 834 C CA . PHE A 1 106 ? -13.616 1.935 -11.628 1.00 86.38 106 PHE A CA 1
ATOM 835 C C . PHE A 1 106 ? -14.499 1.256 -12.687 1.00 86.38 106 PHE A C 1
ATOM 837 O O . PHE A 1 106 ? -14.806 1.868 -13.707 1.00 86.38 106 PHE A O 1
ATOM 844 N N . GLY A 1 107 ? -14.932 0.015 -12.445 1.00 90.81 107 GLY A N 1
ATOM 845 C CA . GLY A 1 107 ? -15.635 -0.802 -13.438 1.00 90.81 107 GLY A CA 1
ATOM 846 C C . GLY A 1 107 ? -14.688 -1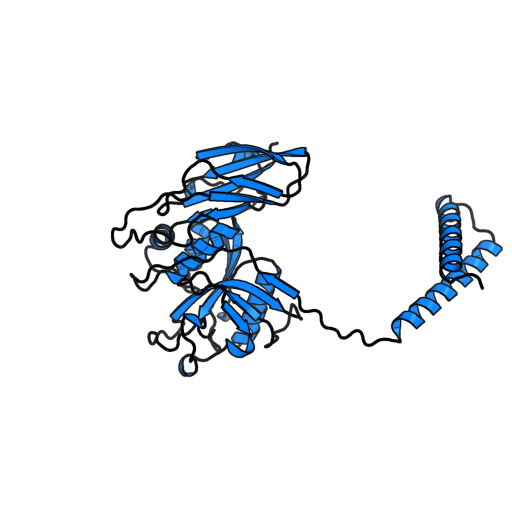.477 -14.437 1.00 90.81 107 GLY A C 1
ATOM 847 O O . GLY A 1 107 ? -15.119 -1.876 -15.515 1.00 90.81 107 GLY A O 1
ATOM 848 N N . GLY A 1 108 ? -13.403 -1.596 -14.091 1.00 94.12 108 GLY A N 1
ATOM 849 C CA . GLY A 1 108 ? -12.338 -2.103 -14.954 1.00 94.12 108 GLY A CA 1
ATOM 850 C C . GLY A 1 108 ? -10.982 -2.100 -14.244 1.00 94.12 108 GLY A C 1
ATOM 851 O O . GLY A 1 108 ? -10.900 -1.721 -13.076 1.00 94.12 108 GLY A O 1
ATOM 852 N N . GLU A 1 109 ? -9.941 -2.549 -14.939 1.00 95.12 109 GLU A N 1
ATOM 853 C CA . GLU A 1 109 ? -8.587 -2.706 -14.392 1.00 95.12 109 GLU A CA 1
ATOM 854 C C . GLU A 1 109 ? -8.024 -1.432 -13.751 1.00 95.12 109 GLU A C 1
ATOM 856 O O . GLU A 1 109 ? -8.138 -0.316 -14.278 1.00 95.12 109 GLU A O 1
ATOM 861 N N . VAL A 1 110 ? -7.353 -1.614 -12.614 1.00 97.06 110 VAL A N 1
ATOM 862 C CA . VAL A 1 110 ? -6.509 -0.576 -12.027 1.00 97.06 110 VAL A CA 1
ATOM 863 C C . VAL A 1 110 ? -5.148 -0.562 -12.722 1.00 97.06 110 VAL A C 1
ATOM 865 O O . VAL A 1 110 ? -4.305 -1.421 -12.480 1.00 97.06 110 VAL A O 1
ATOM 868 N N . LEU A 1 111 ? -4.929 0.458 -13.552 1.00 97.00 111 LEU A N 1
ATOM 869 C CA . LEU A 1 111 ? -3.731 0.682 -14.351 1.00 97.00 111 LEU A CA 1
ATOM 870 C C . LEU A 1 111 ? -3.000 1.931 -13.843 1.00 97.00 111 LEU A C 1
ATOM 872 O O . LEU A 1 111 ? -3.609 2.990 -13.650 1.00 97.00 111 LEU A O 1
ATOM 876 N N . ILE A 1 112 ? -1.691 1.809 -13.618 1.00 97.12 112 ILE A N 1
ATOM 877 C CA . ILE A 1 112 ? -0.869 2.870 -13.029 1.00 97.12 112 ILE A CA 1
ATOM 878 C C . ILE A 1 112 ? -0.509 3.901 -14.097 1.00 97.12 112 ILE A C 1
ATOM 880 O O . ILE A 1 112 ? 0.020 3.557 -15.149 1.00 97.12 112 ILE A O 1
ATOM 884 N N . GLY A 1 113 ? -0.782 5.177 -13.820 1.00 93.75 113 GLY A N 1
ATOM 885 C CA . GLY A 1 113 ? -0.509 6.285 -14.742 1.00 93.75 113 GLY A CA 1
ATOM 886 C C . GLY A 1 113 ? -1.573 6.525 -15.817 1.00 93.75 113 GLY A C 1
ATOM 887 O O . GLY A 1 113 ? -1.427 7.449 -16.618 1.00 93.75 113 GLY A O 1
ATOM 888 N N . PHE A 1 114 ? -2.672 5.764 -15.800 1.00 93.56 114 PHE A N 1
ATOM 889 C CA . PHE A 1 114 ? -3.829 5.944 -16.690 1.00 93.56 114 PHE A CA 1
ATOM 890 C C . PHE A 1 114 ? -5.038 6.586 -15.984 1.00 93.56 114 PHE A C 1
ATOM 892 O O . PHE A 1 114 ? -6.098 6.776 -16.578 1.00 93.56 114 PHE A O 1
ATOM 899 N N . GLY A 1 115 ? -4.891 6.959 -14.708 1.00 92.25 115 GLY A N 1
ATOM 900 C CA . GLY A 1 115 ? -5.882 7.706 -13.931 1.00 92.25 115 GLY A CA 1
ATOM 901 C C . GLY A 1 115 ? -6.892 6.842 -13.175 1.00 92.25 115 GLY A C 1
ATOM 902 O O . GLY A 1 115 ? -7.549 7.356 -12.259 1.00 92.25 115 GLY A O 1
ATOM 903 N N . THR A 1 116 ? -7.008 5.554 -13.514 1.00 95.38 116 THR A N 1
ATOM 904 C CA . THR A 1 116 ? -7.884 4.606 -12.807 1.00 95.38 116 THR A CA 1
ATOM 905 C C . THR A 1 116 ? -7.356 4.337 -11.396 1.00 95.38 116 THR A C 1
ATOM 907 O O . THR A 1 116 ? -8.120 4.378 -10.431 1.00 95.38 116 THR A O 1
ATOM 910 N N . ASP A 1 117 ? -6.039 4.227 -11.255 1.00 95.56 117 ASP A N 1
ATOM 911 C CA . ASP A 1 117 ? -5.278 4.200 -10.006 1.00 95.56 117 ASP A CA 1
ATOM 912 C C . ASP A 1 117 ? -5.621 5.347 -9.040 1.00 95.56 117 ASP A C 1
ATOM 914 O O . ASP A 1 117 ? -6.094 5.120 -7.924 1.00 95.56 117 ASP A O 1
ATOM 918 N N . LYS A 1 118 ? -5.476 6.598 -9.479 1.00 95.94 118 LYS A N 1
ATOM 919 C CA . LYS A 1 118 ? -5.699 7.797 -8.659 1.00 95.94 118 LYS A CA 1
ATOM 920 C C . LYS A 1 118 ? -7.144 7.924 -8.208 1.00 95.94 118 LYS A C 1
ATOM 922 O O . LYS A 1 118 ? -7.410 8.283 -7.061 1.00 95.94 118 LYS A O 1
ATOM 927 N N . ARG A 1 119 ? -8.093 7.649 -9.108 1.00 96.12 119 ARG A N 1
ATOM 928 C CA . ARG A 1 119 ? -9.524 7.666 -8.775 1.00 96.12 119 ARG A CA 1
ATOM 929 C C . ARG A 1 119 ? -9.846 6.596 -7.737 1.00 96.12 119 ARG A C 1
ATOM 931 O O . ARG A 1 119 ? -10.577 6.879 -6.788 1.00 96.12 119 ARG A O 1
ATOM 938 N N . THR A 1 120 ? -9.271 5.409 -7.896 1.00 97.69 120 THR A N 1
ATOM 939 C CA . THR A 1 120 ? -9.448 4.288 -6.974 1.00 97.69 120 THR A CA 1
ATOM 940 C C . THR A 1 120 ? -8.897 4.619 -5.591 1.00 97.69 120 THR A C 1
ATOM 942 O O . THR A 1 120 ? -9.637 4.523 -4.616 1.00 97.69 120 THR A O 1
ATOM 945 N N . LEU A 1 121 ? -7.659 5.119 -5.495 1.00 98.25 121 LEU A N 1
ATOM 946 C CA . LEU A 1 121 ? -7.071 5.530 -4.216 1.00 98.25 121 LEU A CA 1
ATOM 947 C C . LEU A 1 121 ? -7.888 6.620 -3.515 1.00 98.25 121 LEU A C 1
ATOM 949 O O . LEU A 1 121 ? -8.167 6.486 -2.328 1.00 98.25 121 LEU A O 1
ATOM 953 N N . LYS A 1 122 ? -8.334 7.660 -4.236 1.00 97.81 122 LYS A N 1
ATOM 954 C CA . LYS A 1 122 ? -9.194 8.707 -3.648 1.00 97.81 122 LYS A CA 1
ATOM 955 C C . LYS A 1 122 ? -10.504 8.144 -3.123 1.00 97.81 122 LYS A C 1
ATOM 957 O O . LYS A 1 122 ? -10.927 8.508 -2.033 1.00 97.81 122 LYS A O 1
ATOM 962 N N . THR A 1 123 ? -11.137 7.265 -3.897 1.00 98.00 123 THR A N 1
ATOM 963 C CA . THR A 1 123 ? -12.407 6.638 -3.511 1.00 98.00 123 THR A CA 1
ATOM 964 C C . THR A 1 123 ? -12.231 5.781 -2.262 1.00 98.00 123 THR A C 1
ATOM 966 O O . THR A 1 123 ? -13.067 5.833 -1.370 1.00 98.00 123 THR A O 1
ATOM 969 N N . LEU A 1 124 ? -11.114 5.059 -2.164 1.00 98.31 124 LEU A N 1
ATOM 970 C CA . LEU A 1 124 ? -10.745 4.235 -1.011 1.00 98.31 124 LEU A CA 1
ATOM 971 C C . LEU A 1 124 ? -10.105 5.025 0.140 1.00 98.31 124 LEU A C 1
ATOM 973 O O . LEU A 1 124 ? -9.621 4.413 1.090 1.00 98.31 124 LEU A O 1
ATOM 977 N N . LEU A 1 125 ? -10.137 6.359 0.079 1.00 98.44 125 LEU A N 1
ATOM 978 C CA . LEU A 1 125 ? -9.665 7.273 1.120 1.00 98.44 125 LEU A CA 1
ATOM 979 C C . LEU A 1 125 ? -8.160 7.206 1.403 1.00 98.44 125 LEU A C 1
ATOM 981 O O . LEU A 1 125 ? -7.730 7.348 2.549 1.00 98.44 125 LEU A O 1
ATOM 985 N N . PHE A 1 126 ? -7.354 7.055 0.355 1.00 98.62 126 PHE A N 1
ATOM 986 C CA . PHE A 1 126 ? -5.899 7.155 0.419 1.00 98.62 126 PHE A CA 1
ATOM 987 C C . PHE A 1 126 ? -5.380 8.454 -0.201 1.00 98.62 126 PHE A C 1
ATOM 989 O O . PHE A 1 126 ? -5.883 8.935 -1.222 1.00 98.62 126 PHE A O 1
ATOM 996 N N . THR A 1 127 ? -4.326 9.003 0.400 1.00 98.62 127 THR A N 1
ATOM 997 C CA . THR A 1 127 ? -3.505 10.052 -0.213 1.00 98.62 127 THR A CA 1
ATOM 998 C C . THR A 1 127 ? -2.376 9.416 -1.014 1.00 98.62 127 THR A C 1
ATOM 1000 O O . THR A 1 127 ? -1.941 8.298 -0.728 1.00 98.62 127 THR A O 1
ATOM 1003 N N . TYR A 1 128 ? -1.911 10.108 -2.052 1.00 98.56 128 TYR A N 1
ATOM 1004 C CA . TYR A 1 128 ? -0.875 9.578 -2.928 1.00 98.56 128 TYR A CA 1
ATOM 1005 C C . TYR A 1 128 ? 0.009 10.669 -3.525 1.00 98.56 128 TYR A C 1
ATOM 1007 O O . TYR A 1 128 ? -0.372 11.837 -3.630 1.00 98.56 128 TYR A O 1
ATOM 1015 N N . ASN A 1 129 ? 1.176 10.242 -3.993 1.00 98.00 129 ASN A N 1
ATOM 1016 C CA . ASN A 1 129 ? 2.081 10.996 -4.841 1.00 98.00 129 ASN A CA 1
ATOM 1017 C C . ASN A 1 129 ? 2.332 10.177 -6.116 1.00 98.00 129 ASN A C 1
ATOM 1019 O O . ASN A 1 129 ? 2.711 9.016 -6.038 1.00 98.00 129 ASN A O 1
ATOM 1023 N N . GLU A 1 130 ? 2.071 10.753 -7.285 1.00 97.25 130 GLU A N 1
ATOM 1024 C CA . GLU A 1 130 ? 2.263 10.087 -8.580 1.00 97.25 130 GLU A CA 1
ATOM 1025 C C . GLU A 1 130 ? 3.609 10.490 -9.186 1.00 97.25 130 GLU A C 1
ATOM 1027 O O . GLU A 1 130 ? 3.977 11.670 -9.167 1.00 97.25 130 GLU A O 1
ATOM 1032 N N . TRP A 1 131 ? 4.313 9.525 -9.776 1.00 97.50 131 TRP A N 1
ATOM 1033 C CA . TRP A 1 131 ? 5.470 9.804 -10.615 1.00 97.50 131 TRP A CA 1
ATOM 1034 C C . TRP A 1 131 ? 5.036 10.487 -11.918 1.00 97.50 131 TRP A C 1
ATOM 1036 O O . TRP A 1 131 ? 4.360 9.893 -12.760 1.00 97.50 131 TRP A O 1
ATOM 1046 N N . ASN A 1 132 ? 5.443 11.742 -12.109 1.00 94.62 132 ASN A N 1
ATOM 1047 C CA . ASN A 1 132 ? 5.082 12.518 -13.292 1.00 94.62 132 ASN A CA 1
ATOM 1048 C C . ASN A 1 132 ? 6.152 12.410 -14.385 1.00 94.62 132 ASN A C 1
ATOM 1050 O O . ASN A 1 132 ? 6.957 13.321 -14.574 1.00 94.62 132 ASN A O 1
ATOM 1054 N N . TYR A 1 133 ? 6.116 11.313 -15.139 1.00 92.62 133 TYR A N 1
ATOM 1055 C CA . TYR A 1 133 ? 7.070 11.055 -16.218 1.00 92.62 133 TYR A CA 1
ATOM 1056 C C . TYR A 1 133 ? 7.080 12.140 -17.316 1.00 92.62 133 TYR A C 1
ATOM 1058 O O . TYR A 1 133 ? 8.097 12.328 -17.968 1.00 92.62 133 TYR A O 1
ATOM 1066 N N . ASN A 1 134 ? 5.992 12.899 -17.511 1.00 90.88 134 ASN A N 1
ATOM 1067 C CA . ASN A 1 134 ? 5.926 13.966 -18.524 1.00 90.88 134 ASN A CA 1
ATOM 1068 C C . ASN A 1 134 ? 6.785 15.195 -18.186 1.00 90.88 134 ASN A C 1
ATOM 1070 O O . ASN A 1 134 ? 6.996 16.052 -19.044 1.00 90.88 134 ASN A O 1
ATOM 1074 N N . LYS A 1 135 ? 7.237 15.327 -16.934 1.00 90.75 135 LYS A N 1
ATOM 1075 C CA . LYS A 1 135 ? 8.068 16.453 -16.477 1.00 90.75 135 LYS A CA 1
ATOM 1076 C C . LYS A 1 135 ? 9.558 16.124 -16.429 1.00 90.75 135 LYS A C 1
ATOM 1078 O O . LYS A 1 135 ? 10.356 16.992 -16.087 1.00 90.75 135 LYS A O 1
ATOM 1083 N N . GLU A 1 136 ? 9.923 14.898 -16.774 1.00 90.81 136 GLU A N 1
ATOM 1084 C CA . GLU A 1 136 ? 11.270 14.372 -16.612 1.00 90.81 136 GLU A CA 1
ATOM 1085 C C . GLU A 1 136 ? 11.931 14.154 -17.972 1.00 90.81 136 GLU A C 1
ATOM 1087 O O . GLU A 1 136 ? 11.272 14.001 -19.000 1.00 90.81 136 GLU A O 1
ATOM 1092 N N . LYS A 1 137 ? 13.265 14.183 -18.000 1.00 88.25 137 LYS A N 1
ATOM 1093 C CA . LYS A 1 137 ? 14.022 13.908 -19.228 1.00 88.25 137 LYS A CA 1
ATOM 1094 C C . LYS A 1 137 ? 14.233 12.407 -19.370 1.00 88.25 137 LYS A C 1
ATOM 1096 O O . LYS A 1 137 ? 14.736 11.773 -18.444 1.00 88.25 137 LYS A O 1
ATOM 1101 N N . GLN A 1 138 ? 13.925 11.857 -20.541 1.00 88.12 138 GLN A N 1
ATOM 1102 C CA . GLN A 1 138 ? 14.252 10.467 -20.852 1.00 88.12 138 GLN A CA 1
ATOM 1103 C C . GLN A 1 138 ? 15.776 10.242 -20.940 1.00 88.12 138 GLN A C 1
ATOM 1105 O O . GLN A 1 138 ? 16.499 11.143 -21.381 1.00 88.12 138 GLN A O 1
ATOM 1110 N N . PRO A 1 139 ? 16.274 9.044 -20.568 1.00 91.88 139 PRO A N 1
ATOM 1111 C CA . PRO A 1 139 ? 15.529 7.922 -19.979 1.00 91.88 139 PRO A CA 1
ATOM 1112 C C . PRO A 1 139 ? 15.133 8.194 -18.517 1.00 91.88 139 PRO A C 1
ATOM 1114 O O . PRO A 1 139 ? 15.959 8.658 -17.734 1.00 91.88 139 PRO A O 1
ATOM 1117 N N . HIS A 1 140 ? 13.891 7.870 -18.137 1.00 92.88 140 HIS A N 1
ATOM 1118 C CA . HIS A 1 140 ? 13.332 8.196 -16.814 1.00 92.88 140 HIS A CA 1
ATOM 1119 C C . HIS A 1 140 ? 13.863 7.333 -15.665 1.00 92.88 140 HIS A C 1
ATOM 1121 O O . HIS A 1 140 ? 13.701 7.695 -14.501 1.00 92.88 140 HIS A O 1
ATOM 1127 N N . TYR A 1 141 ? 14.461 6.176 -15.967 1.00 97.12 141 TYR A N 1
ATOM 1128 C CA . TYR A 1 141 ? 14.737 5.132 -14.977 1.00 97.12 141 TYR A CA 1
ATOM 1129 C C . TYR A 1 141 ? 15.437 5.610 -13.701 1.00 97.12 141 TYR A C 1
ATOM 1131 O O . TYR A 1 141 ? 15.023 5.270 -12.594 1.00 97.12 141 TYR A O 1
ATOM 1139 N N . LYS A 1 142 ? 16.514 6.390 -13.840 1.00 97.19 142 LYS A N 1
ATOM 1140 C CA . LYS A 1 142 ? 17.333 6.786 -12.688 1.00 97.19 142 LYS A CA 1
ATOM 1141 C C . LYS A 1 142 ? 16.582 7.765 -11.789 1.00 97.19 142 LYS A C 1
ATOM 1143 O O . LYS A 1 142 ? 16.581 7.588 -10.575 1.00 97.19 142 LYS A O 1
ATOM 1148 N N . GLN A 1 143 ? 15.919 8.755 -12.381 1.00 97.44 143 GLN A N 1
ATOM 1149 C CA . GLN A 1 143 ? 15.111 9.745 -11.672 1.00 97.44 143 GLN A CA 1
ATOM 1150 C C . GLN A 1 143 ? 13.902 9.076 -11.007 1.00 97.44 143 GLN A C 1
ATOM 1152 O O . GLN A 1 143 ? 13.615 9.346 -9.843 1.00 97.44 143 GLN A O 1
ATOM 1157 N N . TYR A 1 144 ? 13.271 8.121 -11.696 1.00 98.31 144 TYR A N 1
ATOM 1158 C CA . TYR A 1 144 ? 12.199 7.296 -11.143 1.00 98.31 144 TYR A CA 1
ATOM 1159 C C . TYR A 1 144 ? 12.653 6.503 -9.910 1.00 98.31 144 TYR A C 1
ATOM 1161 O O . TYR A 1 144 ? 11.968 6.486 -8.890 1.00 98.31 144 TYR A O 1
ATOM 1169 N N . CYS A 1 145 ? 13.835 5.884 -9.959 1.00 98.31 145 CYS A N 1
ATOM 1170 C CA . CYS A 1 145 ? 14.372 5.144 -8.818 1.00 98.31 145 CYS A CA 1
ATOM 1171 C C . CYS A 1 145 ? 14.715 6.052 -7.628 1.00 98.31 145 CYS A C 1
ATOM 1173 O O . CYS A 1 145 ? 14.500 5.660 -6.482 1.00 98.31 145 CYS A O 1
ATOM 1175 N N . VAL A 1 146 ? 15.207 7.272 -7.878 1.00 98.06 146 VAL A N 1
ATOM 1176 C CA . VAL A 1 146 ? 15.401 8.281 -6.821 1.00 98.06 146 VAL A CA 1
ATOM 1177 C C . VAL A 1 146 ? 14.060 8.656 -6.194 1.00 98.06 146 VAL A C 1
ATOM 1179 O O . VAL A 1 146 ? 13.941 8.677 -4.970 1.00 98.06 146 VAL A O 1
ATOM 1182 N N . TRP A 1 147 ? 13.026 8.866 -7.008 1.00 98.44 147 TRP A N 1
ATOM 1183 C CA . TRP A 1 147 ? 11.676 9.147 -6.525 1.00 98.44 147 TRP A CA 1
ATOM 1184 C C . TRP A 1 147 ? 11.083 7.990 -5.697 1.00 98.44 147 TRP A C 1
ATOM 1186 O O . TRP A 1 147 ? 10.522 8.234 -4.623 1.00 98.44 147 TRP A O 1
ATOM 1196 N N . LEU A 1 148 ? 11.256 6.733 -6.132 1.00 98.44 148 LEU A N 1
ATOM 1197 C CA . LEU A 1 148 ? 10.869 5.544 -5.359 1.00 98.44 148 LEU A CA 1
ATOM 1198 C C . LEU A 1 148 ? 11.581 5.527 -4.005 1.00 98.44 148 LEU A C 1
ATOM 1200 O O . LEU A 1 148 ? 10.939 5.434 -2.958 1.00 98.44 148 LEU A O 1
ATOM 1204 N N . LYS A 1 149 ? 12.910 5.670 -4.020 1.00 98.31 149 LYS A N 1
ATOM 1205 C CA . LYS A 1 149 ? 13.748 5.699 -2.819 1.00 98.31 149 LYS A CA 1
ATOM 1206 C C . LYS A 1 149 ? 13.275 6.769 -1.833 1.00 98.31 149 LYS A C 1
ATOM 1208 O O . LYS A 1 149 ? 13.066 6.467 -0.660 1.00 98.31 149 LYS A O 1
ATOM 1213 N N . GLN A 1 150 ? 13.066 8.001 -2.293 1.00 98.38 150 GLN A N 1
ATOM 1214 C CA . GLN A 1 150 ? 12.646 9.114 -1.438 1.00 98.38 150 GLN A CA 1
ATOM 1215 C C . GLN A 1 150 ? 11.275 8.881 -0.788 1.00 98.38 150 GLN A C 1
ATOM 1217 O O . GLN A 1 150 ? 11.071 9.282 0.360 1.00 98.38 150 GLN A O 1
ATOM 1222 N N . ASN A 1 151 ? 10.342 8.219 -1.479 1.00 98.75 151 ASN A N 1
ATOM 1223 C CA . ASN A 1 151 ? 9.052 7.838 -0.899 1.00 98.75 151 ASN A CA 1
ATOM 1224 C C . ASN A 1 151 ? 9.193 6.706 0.126 1.00 98.75 151 ASN A C 1
ATOM 1226 O O . ASN A 1 151 ? 8.674 6.814 1.238 1.00 98.75 151 ASN A O 1
ATOM 1230 N N . LEU A 1 152 ? 9.965 5.667 -0.190 1.00 98.69 152 LEU A N 1
ATOM 1231 C CA . LEU A 1 152 ? 10.178 4.533 0.712 1.00 98.69 152 LEU A CA 1
ATOM 1232 C C . LEU A 1 152 ? 10.902 4.951 2.000 1.00 98.69 152 LEU A C 1
ATOM 1234 O O . LEU A 1 152 ? 10.511 4.520 3.082 1.00 98.69 152 LEU A O 1
ATOM 1238 N N . ILE A 1 153 ? 11.877 5.866 1.924 1.00 98.25 153 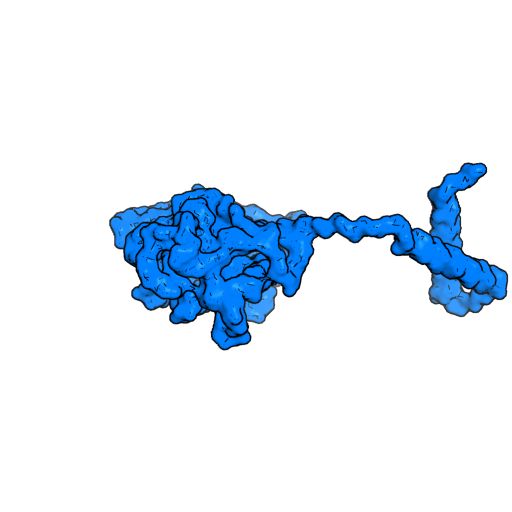ILE A N 1
ATOM 1239 C CA . ILE A 1 153 ? 12.543 6.462 3.101 1.00 98.25 153 ILE A CA 1
ATOM 1240 C C . ILE A 1 153 ? 11.539 7.177 4.016 1.00 98.25 153 ILE A C 1
ATOM 1242 O O . ILE A 1 153 ? 11.658 7.113 5.240 1.00 98.25 153 ILE A O 1
ATOM 1246 N N . LYS A 1 154 ? 10.520 7.822 3.436 1.00 98.31 154 LYS A N 1
ATOM 1247 C CA . LYS A 1 154 ? 9.413 8.463 4.169 1.00 98.31 154 LYS A CA 1
ATOM 1248 C C . LYS A 1 154 ? 8.356 7.466 4.653 1.00 98.31 154 LYS A C 1
ATOM 1250 O O . LYS A 1 154 ? 7.352 7.872 5.227 1.00 98.31 154 LYS A O 1
ATOM 1255 N N . LYS A 1 155 ? 8.591 6.165 4.465 1.00 98.31 155 LYS A N 1
ATOM 1256 C CA . LYS A 1 155 ? 7.665 5.072 4.778 1.00 98.31 155 LYS A CA 1
ATOM 1257 C C . LYS A 1 155 ? 6.356 5.131 3.985 1.00 98.31 155 LYS A C 1
ATOM 1259 O O . LYS A 1 155 ? 5.321 4.688 4.483 1.00 98.31 155 LYS A O 1
ATOM 1264 N N . HIS A 1 156 ? 6.414 5.658 2.763 1.00 98.75 156 HIS A N 1
ATOM 1265 C CA . HIS A 1 156 ? 5.323 5.601 1.796 1.00 98.75 156 HIS A CA 1
ATOM 1266 C C . HIS A 1 156 ? 5.542 4.384 0.885 1.00 98.75 156 HIS A C 1
ATOM 1268 O O . HIS A 1 156 ? 6.491 4.394 0.090 1.00 98.75 156 HIS A O 1
ATOM 1274 N N . PRO A 1 157 ? 4.728 3.320 0.989 1.00 98.62 157 PRO A N 1
ATOM 1275 C CA . PRO A 1 157 ? 4.825 2.217 0.047 1.00 98.62 157 PRO A CA 1
ATOM 1276 C C . PRO A 1 157 ? 4.512 2.691 -1.367 1.00 98.62 157 PRO A C 1
ATOM 1278 O O . PRO A 1 157 ? 3.667 3.563 -1.584 1.00 98.62 157 PRO A O 1
ATOM 1281 N N . CYS A 1 158 ? 5.205 2.106 -2.334 1.00 98.81 158 CYS A N 1
ATOM 1282 C CA . CYS A 1 158 ? 5.061 2.470 -3.734 1.00 98.81 158 CYS A CA 1
ATOM 1283 C C . CYS A 1 158 ? 4.432 1.328 -4.522 1.00 98.81 158 CYS A C 1
ATOM 1285 O O . CYS A 1 158 ? 4.533 0.167 -4.150 1.00 98.81 158 CYS A O 1
ATOM 1287 N N . ILE A 1 159 ? 3.809 1.659 -5.640 1.00 98.81 159 ILE A N 1
ATOM 1288 C CA . ILE A 1 159 ? 3.362 0.730 -6.665 1.00 98.81 159 ILE A CA 1
ATOM 1289 C C . ILE A 1 159 ? 4.207 1.024 -7.902 1.00 98.81 159 ILE A C 1
ATOM 1291 O O . ILE A 1 159 ? 4.327 2.183 -8.307 1.00 98.81 159 ILE A O 1
ATOM 1295 N N . THR A 1 160 ? 4.820 -0.012 -8.466 1.00 98.44 160 THR A N 1
ATOM 1296 C CA . THR A 1 160 ? 5.675 0.067 -9.656 1.00 98.44 160 THR A CA 1
ATOM 1297 C C . THR A 1 160 ? 5.132 -0.820 -10.765 1.00 98.44 160 THR A C 1
ATOM 1299 O O . THR A 1 160 ? 4.340 -1.730 -10.503 1.00 98.44 160 THR A O 1
ATOM 1302 N N . THR A 1 161 ? 5.573 -0.562 -11.992 1.00 97.94 161 THR A N 1
ATOM 1303 C CA . THR A 1 161 ? 5.235 -1.362 -13.166 1.00 97.94 161 THR A CA 1
ATOM 1304 C C . THR A 1 161 ? 6.487 -1.954 -13.799 1.00 97.94 161 THR A C 1
ATOM 1306 O O . THR A 1 161 ? 7.575 -1.371 -13.730 1.00 97.94 161 THR A O 1
ATOM 1309 N N . VAL A 1 162 ? 6.351 -3.142 -14.387 1.00 97.50 162 VAL A N 1
ATOM 1310 C CA . VAL A 1 162 ? 7.471 -3.881 -14.977 1.00 97.50 162 VAL A CA 1
ATOM 1311 C C . VAL A 1 162 ? 7.084 -4.557 -16.285 1.00 97.50 162 VAL A C 1
ATOM 1313 O O . VAL A 1 162 ? 5.938 -4.959 -16.475 1.00 97.50 162 VAL A O 1
ATOM 1316 N N . TYR A 1 163 ? 8.076 -4.732 -17.153 1.00 97.50 163 TYR A N 1
ATOM 1317 C CA . TYR A 1 163 ? 8.044 -5.703 -18.238 1.00 97.50 163 TYR A CA 1
ATOM 1318 C C . TYR A 1 163 ? 8.344 -7.110 -17.719 1.00 97.50 163 TYR A C 1
ATOM 1320 O O . TYR A 1 163 ? 9.148 -7.277 -16.794 1.00 97.50 163 TYR A O 1
ATOM 1328 N N . LEU A 1 164 ? 7.776 -8.116 -18.366 1.00 95.44 164 LEU A N 1
ATOM 1329 C CA . LEU A 1 164 ? 8.014 -9.535 -18.157 1.00 95.44 164 LEU A CA 1
ATOM 1330 C C . LEU A 1 164 ? 8.543 -10.165 -19.451 1.00 95.44 164 LEU A C 1
ATOM 1332 O O . LEU A 1 164 ? 8.244 -9.724 -20.555 1.00 95.44 164 LEU A O 1
ATOM 1336 N N . LYS A 1 165 ? 9.368 -11.209 -19.328 1.00 91.94 165 LYS A N 1
ATOM 1337 C CA . LYS A 1 165 ? 9.974 -11.874 -20.498 1.00 91.94 165 LYS A CA 1
ATOM 1338 C C . LYS A 1 165 ? 8.968 -12.666 -21.352 1.00 91.94 165 LYS A C 1
ATOM 1340 O O . LYS A 1 165 ? 9.242 -12.881 -22.527 1.00 91.94 165 LYS A O 1
ATOM 1345 N N . ASP A 1 166 ? 7.880 -13.132 -20.734 1.00 74.62 166 ASP A N 1
ATOM 1346 C CA . ASP A 1 166 ? 6.935 -14.112 -21.293 1.00 74.62 166 ASP A CA 1
ATOM 1347 C C . ASP A 1 166 ? 5.544 -13.509 -21.583 1.00 74.62 166 ASP A C 1
ATOM 1349 O O . ASP A 1 166 ? 4.610 -14.269 -21.826 1.00 74.62 166 ASP A O 1
ATOM 1353 N N . ASP A 1 167 ? 5.379 -12.183 -21.501 1.00 70.31 167 ASP A N 1
ATOM 1354 C CA . ASP A 1 167 ? 4.057 -11.532 -21.501 1.00 70.31 167 ASP A CA 1
ATOM 1355 C C . ASP A 1 167 ? 3.843 -10.564 -22.685 1.00 70.31 167 ASP A C 1
ATOM 1357 O O . ASP A 1 167 ? 4.798 -10.201 -23.385 1.00 70.31 167 ASP A O 1
ATOM 1361 N N . ASP A 1 168 ? 2.571 -10.220 -22.916 1.00 66.06 168 ASP A N 1
ATOM 1362 C CA . ASP A 1 168 ? 1.978 -9.536 -24.082 1.00 66.06 168 ASP A CA 1
ATOM 1363 C C . ASP A 1 168 ? 2.766 -8.334 -24.623 1.00 66.06 168 ASP A C 1
ATOM 1365 O O . ASP A 1 168 ? 3.421 -7.625 -23.886 1.00 66.06 168 ASP A O 1
ATOM 1369 N N . ASP A 1 169 ? 2.645 -8.010 -25.912 1.00 70.44 169 ASP A N 1
ATOM 1370 C CA . ASP A 1 169 ? 3.287 -6.847 -26.565 1.00 70.44 169 ASP A CA 1
ATOM 1371 C C . ASP A 1 169 ? 2.763 -5.457 -26.078 1.00 70.44 169 ASP A C 1
ATOM 1373 O O . ASP A 1 169 ? 2.762 -4.484 -26.840 1.00 70.44 169 ASP A O 1
ATOM 1377 N N . ASP A 1 170 ? 2.320 -5.316 -24.817 1.00 85.38 170 ASP A N 1
ATOM 1378 C CA . ASP A 1 170 ? 1.950 -4.024 -24.230 1.00 85.38 170 ASP A CA 1
ATOM 1379 C C . ASP A 1 170 ? 3.166 -3.084 -24.241 1.00 85.38 170 ASP A C 1
ATOM 1381 O O . ASP A 1 170 ? 4.257 -3.374 -23.738 1.00 85.38 170 ASP A O 1
ATOM 1385 N N . LYS A 1 171 ? 2.998 -1.928 -24.872 1.00 90.12 171 LYS A N 1
ATOM 1386 C CA . LYS A 1 171 ? 4.081 -0.958 -25.046 1.00 90.12 171 LYS A CA 1
ATOM 1387 C C . LYS A 1 171 ? 4.491 -0.269 -23.739 1.00 90.12 171 LYS A C 1
ATOM 1389 O O . LYS A 1 171 ? 5.579 0.302 -23.704 1.00 90.12 171 LYS A O 1
ATOM 1394 N N . ASP A 1 172 ? 3.636 -0.279 -22.719 1.00 93.19 172 ASP A N 1
ATOM 1395 C CA . ASP A 1 172 ? 3.788 0.496 -21.491 1.00 93.19 172 ASP A CA 1
ATOM 1396 C C . ASP A 1 172 ? 4.301 -0.373 -20.327 1.00 93.19 172 ASP A C 1
ATOM 1398 O O . ASP A 1 172 ? 5.303 -0.001 -19.708 1.00 93.19 172 ASP A O 1
ATOM 1402 N N . TYR A 1 173 ? 3.669 -1.519 -20.028 1.00 95.56 173 TYR A N 1
ATOM 1403 C CA . TYR A 1 173 ? 4.137 -2.520 -19.042 1.00 95.56 173 TYR A CA 1
ATOM 1404 C C . TYR A 1 173 ? 3.255 -3.788 -19.014 1.00 95.56 173 TYR A C 1
ATOM 1406 O O . TYR A 1 173 ? 2.138 -3.766 -19.509 1.00 95.56 173 TYR A O 1
ATOM 1414 N N . ASP A 1 174 ? 3.713 -4.860 -18.350 1.00 95.44 174 ASP A N 1
ATOM 1415 C CA . ASP A 1 174 ? 2.972 -6.136 -18.221 1.00 95.44 174 ASP A CA 1
ATOM 1416 C C . ASP A 1 174 ? 2.384 -6.382 -16.831 1.00 95.44 174 ASP A C 1
ATOM 1418 O O . ASP A 1 174 ? 1.346 -7.017 -16.670 1.00 95.44 174 ASP A O 1
ATOM 1422 N N . HIS A 1 175 ? 3.077 -5.925 -15.784 1.00 96.69 175 HIS A N 1
ATOM 1423 C CA . HIS A 1 175 ? 2.717 -6.279 -14.412 1.00 96.69 175 HIS A CA 1
ATOM 1424 C C . HIS A 1 175 ? 2.904 -5.120 -13.441 1.00 96.69 175 HIS A C 1
ATOM 1426 O O . HIS A 1 175 ? 3.776 -4.267 -13.618 1.00 96.69 175 HIS A O 1
ATOM 1432 N N . ILE A 1 176 ? 2.081 -5.114 -12.393 1.00 98.12 176 ILE A N 1
ATOM 1433 C CA . ILE A 1 176 ? 2.024 -4.089 -11.349 1.00 98.12 176 ILE A CA 1
ATOM 1434 C C . ILE A 1 176 ? 2.360 -4.744 -10.007 1.00 98.12 176 ILE A C 1
ATOM 1436 O O . ILE A 1 176 ? 1.814 -5.795 -9.671 1.00 98.12 176 ILE A O 1
ATOM 1440 N N . MET A 1 177 ? 3.246 -4.133 -9.222 1.00 98.06 177 MET A N 1
ATOM 1441 C CA . MET A 1 177 ? 3.708 -4.700 -7.951 1.00 98.06 177 MET A CA 1
ATOM 1442 C C . MET A 1 177 ? 3.822 -3.641 -6.851 1.00 98.06 177 MET A C 1
ATOM 1444 O O . MET A 1 177 ? 4.286 -2.529 -7.126 1.00 98.06 177 MET A O 1
ATOM 1448 N N . PRO A 1 178 ? 3.496 -3.976 -5.589 1.00 98.62 178 PRO A N 1
ATOM 1449 C CA . PRO A 1 178 ? 3.808 -3.124 -4.457 1.00 98.62 178 PRO A CA 1
ATOM 1450 C C . PRO A 1 178 ? 5.291 -3.263 -4.087 1.00 98.62 178 PRO A C 1
ATOM 1452 O O . PRO A 1 178 ? 5.793 -4.354 -3.800 1.00 98.62 178 PRO A O 1
ATOM 1455 N N . VAL A 1 179 ? 5.982 -2.131 -4.057 1.00 98.75 179 VAL A N 1
ATOM 1456 C CA . VAL A 1 179 ? 7.323 -1.957 -3.507 1.00 98.75 179 VAL A CA 1
ATOM 1457 C C . VAL A 1 179 ? 7.195 -1.555 -2.045 1.00 98.75 179 VAL A C 1
ATOM 1459 O O . VAL A 1 179 ? 6.597 -0.532 -1.703 1.00 98.75 179 VAL A O 1
ATOM 1462 N N . ILE A 1 180 ? 7.775 -2.378 -1.182 1.00 98.69 180 ILE A N 1
ATOM 1463 C CA . ILE A 1 180 ? 7.601 -2.316 0.268 1.00 98.69 180 ILE A CA 1
ATOM 1464 C C . ILE A 1 180 ? 8.868 -1.857 0.984 1.00 98.69 180 ILE A C 1
ATOM 1466 O O . ILE A 1 180 ? 8.850 -1.677 2.196 1.00 98.69 180 ILE A O 1
ATOM 1470 N N . GLY A 1 181 ? 9.987 -1.692 0.283 1.00 98.56 181 GLY A N 1
ATOM 1471 C CA . GLY A 1 181 ? 11.217 -1.279 0.938 1.00 98.56 181 GLY A CA 1
ATOM 1472 C C . GLY A 1 181 ? 12.379 -0.992 0.009 1.00 98.56 181 GLY A C 1
ATOM 1473 O O . GLY A 1 181 ? 12.354 -1.310 -1.180 1.00 98.56 181 GLY A O 1
ATOM 1474 N N . ILE A 1 182 ? 13.404 -0.389 0.598 1.00 98.75 182 ILE A N 1
ATOM 1475 C CA . ILE A 1 182 ? 14.664 -0.035 -0.037 1.00 98.75 182 ILE A CA 1
ATOM 1476 C C . ILE A 1 182 ? 15.810 -0.199 0.961 1.00 98.75 182 ILE A C 1
ATOM 1478 O O . ILE A 1 182 ? 15.693 0.130 2.143 1.00 98.75 182 ILE A O 1
ATOM 1482 N N . GLU A 1 183 ? 16.934 -0.687 0.469 1.00 98.56 183 GLU A N 1
ATOM 1483 C CA . GLU A 1 183 ? 18.223 -0.634 1.142 1.00 98.56 183 GLU A CA 1
ATOM 1484 C C . GLU A 1 183 ? 19.144 0.280 0.343 1.00 98.56 183 GLU A C 1
ATOM 1486 O O . GLU A 1 183 ? 19.265 0.103 -0.866 1.00 98.56 183 GLU A O 1
ATOM 1491 N N . TYR A 1 184 ? 19.715 1.294 0.995 1.00 97.56 184 TYR A N 1
ATOM 1492 C CA . TYR A 1 184 ? 20.407 2.391 0.322 1.00 97.56 184 TYR A CA 1
ATOM 1493 C C . TYR A 1 184 ? 21.547 2.976 1.155 1.00 97.56 184 TYR A C 1
ATOM 1495 O O . TYR A 1 184 ? 21.583 2.835 2.377 1.00 97.56 184 TYR A O 1
ATOM 1503 N N . GLN A 1 185 ? 22.445 3.705 0.494 1.00 94.25 185 GLN A N 1
ATOM 1504 C CA . GLN A 1 185 ? 23.504 4.484 1.152 1.00 94.25 185 GLN A CA 1
ATOM 1505 C C . GLN A 1 185 ? 23.252 5.992 1.071 1.00 94.25 185 GLN A C 1
ATOM 1507 O O . GLN A 1 185 ? 23.295 6.702 2.075 1.00 94.25 185 GLN A O 1
ATOM 1512 N N . THR A 1 186 ? 22.914 6.487 -0.121 1.00 94.06 186 THR A N 1
ATOM 1513 C CA . THR A 1 186 ? 22.615 7.906 -0.364 1.00 94.06 186 THR A CA 1
ATOM 1514 C C . THR A 1 186 ? 21.120 8.114 -0.586 1.00 94.06 186 THR A C 1
ATOM 1516 O O . THR A 1 186 ? 20.460 7.293 -1.224 1.00 94.06 186 THR A O 1
ATOM 1519 N N . LYS A 1 187 ? 20.559 9.200 -0.039 1.00 93.81 187 LYS A N 1
ATOM 1520 C CA . LYS A 1 187 ? 19.108 9.465 -0.073 1.00 93.81 187 LYS A CA 1
ATOM 1521 C C . LYS A 1 187 ? 18.635 10.086 -1.388 1.00 93.81 187 LYS A C 1
ATOM 1523 O O . LYS A 1 187 ? 17.571 9.728 -1.877 1.00 93.81 187 LYS A O 1
ATOM 1528 N N . ASP A 1 188 ? 19.435 10.991 -1.947 1.00 94.88 188 ASP A N 1
ATOM 1529 C CA . ASP A 1 188 ? 18.993 11.919 -3.000 1.00 94.88 188 ASP A CA 1
ATOM 1530 C C . ASP A 1 188 ? 19.674 11.689 -4.355 1.00 94.88 188 ASP A C 1
ATOM 1532 O O . ASP A 1 188 ? 19.510 12.475 -5.285 1.00 94.88 188 ASP A O 1
ATOM 1536 N N . ALA A 1 189 ? 20.428 10.597 -4.486 1.00 96.38 189 ALA A N 1
ATOM 1537 C CA . ALA A 1 189 ? 21.096 10.210 -5.721 1.00 96.38 189 ALA A CA 1
ATOM 1538 C C . ALA A 1 189 ? 20.740 8.774 -6.107 1.00 96.38 189 ALA A C 1
ATOM 1540 O O . ALA A 1 189 ? 20.433 7.940 -5.255 1.00 96.38 189 ALA A O 1
ATOM 1541 N N . TYR A 1 190 ? 20.773 8.485 -7.407 1.00 97.44 190 TYR A N 1
ATOM 1542 C CA . TYR A 1 190 ? 20.666 7.117 -7.901 1.00 97.44 190 TYR A CA 1
ATOM 1543 C C . TYR A 1 190 ? 21.946 6.358 -7.548 1.00 97.44 190 TYR A C 1
ATOM 1545 O O . TYR A 1 190 ? 23.032 6.804 -7.919 1.00 97.44 190 TYR A O 1
ATOM 1553 N N . ASP A 1 191 ? 21.810 5.193 -6.922 1.00 97.62 191 ASP A N 1
ATOM 1554 C CA . ASP A 1 191 ? 22.894 4.231 -6.765 1.00 97.62 191 ASP A CA 1
ATOM 1555 C C . ASP A 1 191 ? 22.417 2.876 -7.297 1.00 97.62 191 ASP A C 1
ATOM 1557 O O . ASP A 1 191 ? 21.388 2.340 -6.894 1.00 97.62 191 ASP A O 1
ATOM 1561 N N . GLY A 1 192 ? 23.159 2.324 -8.254 1.00 97.62 192 GLY A N 1
ATOM 1562 C CA . GLY A 1 192 ? 22.825 1.032 -8.842 1.00 97.62 192 GLY A CA 1
ATOM 1563 C C . GLY A 1 192 ? 22.859 -0.119 -7.834 1.00 97.62 192 GLY A C 1
ATOM 1564 O O . GLY A 1 192 ? 22.215 -1.138 -8.075 1.00 97.62 192 GLY A O 1
ATOM 1565 N N . ASN A 1 193 ? 23.572 0.048 -6.718 1.00 97.81 193 ASN A N 1
ATOM 1566 C CA . ASN A 1 193 ? 23.701 -0.959 -5.671 1.00 97.81 193 ASN A CA 1
ATOM 1567 C C . ASN A 1 193 ? 22.540 -0.969 -4.675 1.00 97.81 193 ASN A C 1
ATOM 1569 O O . ASN A 1 193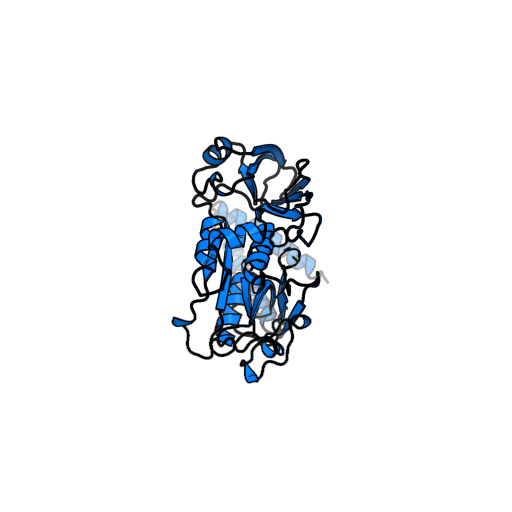 ? 22.439 -1.928 -3.910 1.00 97.81 193 ASN A O 1
ATOM 1573 N N . ASP A 1 194 ? 21.668 0.046 -4.675 1.00 98.44 194 ASP A N 1
ATOM 1574 C CA . ASP A 1 194 ? 20.502 0.031 -3.792 1.00 98.44 194 ASP A CA 1
ATOM 1575 C C . ASP A 1 194 ? 19.602 -1.168 -4.125 1.00 98.44 194 ASP A C 1
ATOM 1577 O O . ASP A 1 194 ? 19.439 -1.528 -5.295 1.00 98.44 194 ASP A O 1
ATOM 1581 N N . VAL A 1 195 ? 18.983 -1.773 -3.110 1.00 98.69 195 VAL A N 1
ATOM 1582 C CA . VAL A 1 195 ? 18.144 -2.974 -3.260 1.00 98.69 195 VAL A CA 1
ATOM 1583 C C . VAL A 1 195 ? 16.682 -2.638 -2.988 1.00 98.69 195 VAL A C 1
ATOM 1585 O O . VAL A 1 195 ? 16.341 -2.223 -1.882 1.00 98.69 195 VAL A O 1
ATOM 1588 N N . LEU A 1 196 ? 15.803 -2.861 -3.968 1.00 98.56 196 LEU A N 1
ATOM 1589 C CA . LEU A 1 196 ? 14.351 -2.779 -3.790 1.00 98.56 196 LEU A CA 1
ATOM 1590 C C . LEU A 1 196 ? 13.790 -4.085 -3.230 1.00 98.56 196 LEU A C 1
ATOM 1592 O O . LEU A 1 196 ? 14.193 -5.171 -3.649 1.00 98.56 196 LEU A O 1
ATOM 1596 N N . TYR A 1 197 ? 12.808 -3.951 -2.340 1.00 98.75 197 TYR A N 1
ATOM 1597 C CA . TYR A 1 197 ? 12.039 -5.037 -1.734 1.00 98.75 197 TYR A CA 1
ATOM 1598 C C . TYR A 1 197 ? 10.584 -4.932 -2.199 1.00 98.75 197 TYR A C 1
ATOM 1600 O O . TYR A 1 197 ? 9.977 -3.869 -2.060 1.00 98.75 197 TYR A O 1
ATOM 1608 N N . PHE A 1 198 ? 10.006 -6.002 -2.744 1.00 98.56 198 PHE A N 1
ATOM 1609 C CA . PHE A 1 198 ? 8.647 -5.976 -3.308 1.00 98.56 198 PHE A CA 1
ATOM 1610 C C . PHE A 1 198 ? 7.980 -7.359 -3.320 1.00 98.56 198 PHE A C 1
ATOM 1612 O O . PHE A 1 198 ? 8.642 -8.385 -3.144 1.00 98.56 198 PHE A O 1
ATOM 1619 N N . HIS A 1 199 ? 6.664 -7.394 -3.545 1.00 98.19 199 HIS A N 1
ATOM 1620 C CA . HIS A 1 199 ? 5.901 -8.634 -3.735 1.00 98.19 199 HIS A CA 1
ATOM 1621 C C . HIS A 1 199 ? 5.490 -8.815 -5.197 1.00 98.19 199 HIS A C 1
ATOM 1623 O O . HIS A 1 199 ? 5.015 -7.874 -5.824 1.00 98.19 199 HIS A O 1
ATOM 1629 N N . ASN A 1 200 ? 5.595 -10.038 -5.728 1.00 96.12 200 ASN A N 1
ATOM 1630 C CA . ASN A 1 200 ? 5.143 -10.348 -7.095 1.00 96.12 200 ASN A CA 1
ATOM 1631 C C . ASN A 1 200 ? 3.637 -10.611 -7.219 1.00 96.12 200 ASN A C 1
ATOM 1633 O O . ASN A 1 200 ? 3.137 -10.726 -8.335 1.00 96.12 200 ASN A O 1
ATOM 1637 N N . LEU A 1 201 ? 2.930 -10.716 -6.090 1.00 97.25 201 LEU A N 1
ATOM 1638 C CA . LEU A 1 201 ? 1.496 -10.993 -5.992 1.00 97.25 201 LEU A CA 1
ATOM 1639 C C . LEU A 1 201 ? 1.059 -12.422 -6.366 1.00 97.25 201 LEU A C 1
ATOM 1641 O O . LEU A 1 201 ? -0.130 -12.678 -6.537 1.00 97.25 201 LEU A O 1
ATOM 1645 N N . PHE A 1 202 ? 1.981 -13.378 -6.478 1.00 95.12 202 PHE A N 1
ATOM 1646 C CA . PHE A 1 202 ? 1.663 -14.781 -6.795 1.00 95.12 202 PHE A CA 1
ATOM 1647 C C . PHE A 1 202 ? 2.179 -15.789 -5.781 1.00 95.12 202 PHE A C 1
ATOM 1649 O O . PHE A 1 202 ? 1.675 -16.915 -5.724 1.00 95.12 202 PHE A O 1
ATOM 1656 N N . ASP A 1 203 ? 3.145 -15.381 -4.974 1.00 93.38 203 ASP A N 1
ATOM 1657 C CA . ASP A 1 203 ? 3.634 -16.129 -3.833 1.00 93.38 203 ASP A CA 1
ATOM 1658 C C . ASP A 1 203 ? 3.807 -15.198 -2.624 1.00 93.38 203 ASP A C 1
ATOM 1660 O O . ASP A 1 203 ? 3.507 -14.004 -2.680 1.00 93.38 203 ASP A O 1
ATOM 1664 N N . ASN A 1 204 ? 4.217 -15.769 -1.496 1.00 94.31 204 ASN A N 1
ATOM 1665 C CA . ASN A 1 204 ? 4.344 -15.059 -0.228 1.00 94.31 204 ASN A CA 1
ATOM 1666 C C . ASN A 1 204 ? 5.767 -14.545 0.048 1.00 94.31 204 ASN A C 1
ATOM 1668 O O . ASN A 1 204 ? 6.065 -14.149 1.175 1.00 94.31 204 ASN A O 1
ATOM 1672 N N . ARG A 1 205 ? 6.662 -14.564 -0.943 1.00 95.56 205 ARG A N 1
ATOM 1673 C CA . ARG A 1 205 ? 8.051 -14.137 -0.769 1.00 95.56 205 ARG A CA 1
ATOM 1674 C C . ARG A 1 205 ? 8.183 -12.631 -0.973 1.00 95.56 205 ARG A C 1
ATOM 1676 O O . ARG A 1 205 ? 7.425 -11.990 -1.704 1.00 95.56 205 ARG A O 1
ATOM 1683 N N . VAL A 1 206 ? 9.198 -12.070 -0.326 1.00 97.75 206 VAL A N 1
ATOM 1684 C CA . VAL A 1 206 ? 9.713 -10.737 -0.642 1.00 97.75 206 VAL A CA 1
ATOM 1685 C C . VAL A 1 206 ? 10.843 -10.915 -1.646 1.00 97.75 206 VAL A C 1
ATOM 1687 O O . VAL A 1 206 ? 11.843 -11.570 -1.346 1.00 97.75 206 VAL A O 1
ATOM 1690 N N . ILE A 1 207 ? 10.685 -10.343 -2.834 1.00 97.88 207 ILE A N 1
ATOM 1691 C CA . ILE A 1 207 ? 11.730 -10.315 -3.856 1.00 97.88 207 ILE A CA 1
ATOM 1692 C C . ILE A 1 207 ? 12.649 -9.131 -3.573 1.00 97.88 207 ILE A C 1
ATOM 1694 O O . ILE A 1 207 ? 12.194 -8.061 -3.172 1.00 97.88 207 ILE A O 1
ATOM 1698 N N . GLN A 1 208 ? 13.947 -9.349 -3.773 1.00 98.06 208 GLN A N 1
ATOM 1699 C CA . GLN A 1 208 ? 15.002 -8.370 -3.541 1.00 98.06 208 GLN A CA 1
ATOM 1700 C C . GLN A 1 208 ? 15.849 -8.234 -4.792 1.00 98.06 208 GLN A C 1
ATOM 1702 O O . GLN A 1 208 ? 16.381 -9.236 -5.279 1.00 98.06 208 GLN A O 1
ATOM 1707 N N . ARG A 1 209 ? 15.984 -7.018 -5.322 1.00 98.12 209 ARG A N 1
ATOM 1708 C CA . ARG A 1 209 ? 16.808 -6.775 -6.512 1.00 98.12 209 ARG A CA 1
ATOM 1709 C C . ARG A 1 209 ? 17.498 -5.427 -6.478 1.00 98.12 209 ARG A C 1
ATOM 1711 O O . ARG A 1 209 ? 16.909 -4.434 -6.067 1.00 98.12 209 ARG A O 1
ATOM 1718 N N . ARG A 1 210 ? 18.742 -5.414 -6.960 1.00 98.25 210 ARG A N 1
ATOM 1719 C CA . ARG A 1 210 ? 19.509 -4.185 -7.148 1.00 98.25 210 ARG A CA 1
ATOM 1720 C C . ARG A 1 210 ? 18.917 -3.323 -8.257 1.00 98.25 210 ARG A C 1
ATOM 1722 O O . ARG A 1 210 ? 18.458 -3.854 -9.275 1.00 98.25 210 ARG A O 1
ATOM 1729 N N . LEU A 1 211 ? 18.986 -2.008 -8.088 1.00 98.19 211 LEU A N 1
ATOM 1730 C CA . LEU A 1 211 ? 18.508 -1.049 -9.078 1.00 98.19 211 LEU A CA 1
ATOM 1731 C C . LEU A 1 211 ? 19.250 -1.166 -10.415 1.00 98.19 211 LEU A C 1
ATOM 1733 O O . LEU A 1 211 ? 18.621 -1.063 -11.467 1.00 98.19 211 LEU A O 1
ATOM 1737 N N . ASP A 1 212 ? 20.553 -1.443 -10.431 1.00 97.69 212 ASP A N 1
ATOM 1738 C CA . ASP A 1 212 ? 21.304 -1.634 -11.682 1.00 97.69 212 ASP A CA 1
ATOM 1739 C C . ASP A 1 212 ? 20.786 -2.807 -12.531 1.00 97.69 212 ASP A C 1
ATOM 1741 O O . ASP A 1 212 ? 20.854 -2.769 -13.760 1.00 97.69 212 ASP A O 1
ATOM 1745 N N . ALA A 1 213 ? 20.219 -3.819 -11.878 1.00 97.31 213 ALA A N 1
ATOM 1746 C CA . ALA A 1 213 ? 19.729 -5.032 -12.504 1.00 97.31 213 ALA A CA 1
ATOM 1747 C C . ALA A 1 213 ? 18.254 -4.953 -12.917 1.00 97.31 213 ALA A C 1
ATOM 1749 O O . ALA A 1 213 ? 17.801 -5.845 -13.635 1.00 97.31 213 ALA A O 1
ATOM 1750 N N . MET A 1 214 ? 17.476 -3.972 -12.444 1.00 97.19 214 MET A N 1
ATOM 1751 C CA . MET A 1 214 ? 16.026 -3.902 -12.693 1.00 97.19 214 MET A CA 1
ATOM 1752 C C . MET A 1 214 ? 15.642 -3.082 -13.925 1.00 97.19 214 MET A C 1
ATOM 1754 O O . MET A 1 214 ? 14.613 -3.371 -14.527 1.00 97.19 214 MET A O 1
ATOM 1758 N N . GLY A 1 215 ? 16.440 -2.097 -14.335 1.00 97.38 215 GLY A N 1
ATOM 1759 C CA . GLY A 1 215 ? 16.102 -1.249 -15.478 1.00 97.38 215 GLY A CA 1
ATOM 1760 C C . GLY A 1 215 ? 16.332 -1.961 -16.808 1.00 97.38 215 GLY A C 1
ATOM 1761 O O . GLY A 1 215 ? 17.462 -2.357 -17.103 1.00 97.38 215 GLY A O 1
ATOM 1762 N N . SER A 1 216 ? 15.314 -2.060 -17.666 1.00 96.31 216 SER A N 1
ATOM 1763 C CA . SER A 1 216 ? 15.476 -2.593 -19.028 1.00 96.31 216 SER A CA 1
ATOM 1764 C C . SER A 1 216 ? 14.547 -1.936 -20.052 1.00 96.31 216 SER A C 1
ATOM 1766 O O . SER A 1 216 ? 13.596 -1.241 -19.705 1.00 96.31 216 SER A O 1
ATOM 1768 N N . THR A 1 217 ? 14.837 -2.145 -21.334 1.00 94.81 217 THR A N 1
ATOM 1769 C CA . THR A 1 217 ? 13.854 -1.919 -22.403 1.00 94.81 217 THR A CA 1
ATOM 1770 C C . THR A 1 217 ? 12.965 -3.157 -22.522 1.00 94.81 217 THR A C 1
ATOM 1772 O O . THR A 1 217 ? 13.370 -4.246 -22.107 1.00 94.81 217 THR A O 1
ATOM 1775 N N . ARG A 1 218 ? 11.792 -3.019 -23.149 1.00 92.62 218 ARG A N 1
ATOM 1776 C CA . ARG A 1 218 ? 10.875 -4.135 -23.442 1.00 92.62 218 ARG A CA 1
ATOM 1777 C C . ARG A 1 218 ? 11.609 -5.344 -24.040 1.00 92.62 218 ARG A C 1
ATOM 1779 O O . ARG A 1 218 ? 11.659 -6.414 -23.446 1.00 92.62 218 ARG A O 1
ATOM 1786 N N . LYS A 1 219 ? 12.290 -5.138 -25.176 1.00 92.25 219 LYS A N 1
ATOM 1787 C CA . LYS A 1 219 ? 13.001 -6.193 -25.931 1.00 92.25 219 LYS A CA 1
ATOM 1788 C C . LYS A 1 219 ? 14.138 -6.855 -25.142 1.00 92.25 219 LYS A C 1
ATOM 1790 O O . LYS A 1 219 ? 14.483 -8.016 -25.388 1.00 92.25 219 LYS A O 1
ATOM 1795 N N . SER A 1 220 ? 14.747 -6.113 -24.219 1.00 94.62 220 SER A N 1
ATOM 1796 C CA . SER A 1 220 ? 15.886 -6.572 -23.426 1.00 94.62 220 SER A CA 1
ATOM 1797 C C . SER A 1 220 ? 15.486 -7.145 -22.069 1.00 94.62 220 SER A C 1
ATOM 1799 O O . SER A 1 220 ? 16.356 -7.681 -21.382 1.00 94.62 220 SER A O 1
ATOM 1801 N N . CYS A 1 221 ? 14.219 -7.065 -21.649 1.00 95.56 221 CYS A N 1
ATOM 1802 C CA . CYS A 1 221 ? 13.806 -7.725 -20.420 1.00 95.56 221 CYS A CA 1
ATOM 1803 C C . CYS A 1 221 ? 13.828 -9.248 -20.600 1.00 95.56 221 CYS A C 1
ATOM 1805 O O . CYS A 1 221 ? 13.321 -9.790 -21.580 1.00 95.56 221 CYS A O 1
ATOM 1807 N N . LYS A 1 222 ? 14.478 -9.940 -19.660 1.00 94.75 222 LYS A N 1
ATOM 1808 C CA . LYS A 1 222 ? 14.603 -11.410 -19.625 1.00 94.75 222 LYS A CA 1
ATOM 1809 C C . LYS A 1 222 ? 14.140 -11.994 -18.296 1.00 94.75 222 LYS A C 1
ATOM 1811 O O . LYS A 1 222 ? 14.459 -13.135 -17.985 1.00 94.75 222 LYS A O 1
ATOM 1816 N N . LYS A 1 223 ? 13.439 -11.184 -17.505 1.00 96.00 223 LYS A N 1
ATOM 1817 C CA . LYS A 1 223 ? 12.992 -11.520 -16.161 1.00 96.00 223 LYS A CA 1
ATOM 1818 C C . LYS A 1 223 ? 11.523 -11.854 -16.192 1.00 96.00 223 LYS A C 1
ATOM 1820 O O . LYS A 1 223 ? 10.736 -11.099 -16.757 1.00 96.00 223 LYS A O 1
ATOM 1825 N N . ASP A 1 224 ? 11.180 -12.997 -15.628 1.00 94.81 224 ASP A N 1
ATOM 1826 C CA . ASP A 1 224 ? 9.783 -13.344 -15.431 1.00 94.81 224 ASP A CA 1
ATOM 1827 C C . ASP A 1 224 ? 9.240 -12.727 -14.138 1.00 94.81 224 ASP A C 1
ATOM 1829 O O . ASP A 1 224 ? 9.898 -11.969 -13.416 1.00 94.81 224 ASP A O 1
ATOM 1833 N N . LEU A 1 225 ? 7.986 -13.056 -13.877 1.00 91.69 225 LEU A N 1
ATOM 1834 C CA . LEU A 1 225 ? 7.212 -12.621 -12.733 1.00 91.69 225 LEU A CA 1
ATOM 1835 C C . LEU A 1 225 ? 7.826 -13.030 -11.385 1.00 91.69 225 LEU A C 1
ATOM 1837 O O . LEU A 1 225 ? 7.767 -12.270 -10.418 1.00 91.69 225 LEU A O 1
ATOM 1841 N N . TYR A 1 226 ? 8.415 -14.223 -11.297 1.00 93.06 226 TYR A N 1
ATOM 1842 C CA . TYR A 1 226 ? 9.018 -14.731 -10.062 1.00 93.06 226 TYR A CA 1
ATOM 1843 C C . TYR A 1 226 ? 10.376 -14.089 -9.787 1.00 93.06 226 TYR A C 1
ATOM 1845 O O . TYR A 1 226 ? 10.814 -14.048 -8.637 1.00 93.06 226 TYR A O 1
ATOM 1853 N N . GLU A 1 227 ? 11.008 -13.546 -10.824 1.00 94.56 227 GLU A N 1
ATOM 1854 C CA . GLU A 1 227 ? 12.191 -12.694 -10.729 1.00 94.56 227 GLU A CA 1
ATOM 1855 C C . GLU A 1 227 ? 11.848 -11.196 -10.608 1.00 94.56 227 GLU A C 1
ATOM 1857 O O . GLU A 1 227 ? 12.751 -10.374 -10.449 1.00 94.56 227 GLU A O 1
ATOM 1862 N N . GLY A 1 228 ? 10.572 -10.809 -10.684 1.00 94.25 228 GLY A N 1
ATOM 1863 C CA . GLY A 1 228 ? 10.126 -9.423 -10.522 1.00 94.25 228 GLY A CA 1
ATOM 1864 C C . GLY A 1 228 ? 10.253 -8.525 -11.754 1.00 94.25 228 GLY A C 1
ATOM 1865 O O . GLY A 1 228 ? 10.221 -7.307 -11.606 1.00 94.25 228 GLY A O 1
ATOM 1866 N N . GLY A 1 229 ? 10.431 -9.089 -12.950 1.00 96.19 229 GLY A N 1
ATOM 1867 C CA . GLY A 1 229 ? 10.407 -8.321 -14.200 1.00 96.19 229 GLY A CA 1
ATOM 1868 C C . GLY A 1 229 ? 11.515 -7.271 -14.353 1.00 96.19 229 GLY A C 1
ATOM 1869 O O . GLY A 1 229 ? 12.571 -7.343 -13.717 1.00 96.19 229 GLY A O 1
ATOM 1870 N N . CYS A 1 230 ? 11.313 -6.304 -15.240 1.00 97.56 230 CYS A N 1
ATOM 1871 C CA . CYS A 1 230 ? 12.215 -5.172 -15.433 1.00 97.56 230 CYS A CA 1
ATOM 1872 C C . CYS A 1 230 ? 11.436 -3.859 -15.446 1.00 97.56 230 CYS A C 1
ATOM 1874 O O . CYS A 1 230 ? 10.501 -3.713 -16.224 1.00 97.56 230 CYS A O 1
ATOM 1876 N N . ILE A 1 231 ? 11.851 -2.879 -14.651 1.00 97.81 231 ILE A N 1
ATOM 1877 C CA . ILE A 1 231 ? 11.265 -1.537 -14.693 1.00 97.81 231 ILE A CA 1
ATOM 1878 C C . ILE A 1 231 ? 11.631 -0.891 -16.045 1.00 97.81 231 ILE A C 1
ATOM 1880 O O . ILE A 1 231 ? 12.813 -0.919 -16.428 1.00 97.81 231 ILE A O 1
ATOM 1884 N N . PRO A 1 232 ? 10.664 -0.304 -16.773 1.00 96.81 232 PRO A N 1
ATOM 1885 C CA . PRO A 1 232 ? 10.928 0.345 -18.050 1.00 96.81 232 PRO A CA 1
ATOM 1886 C C . PRO A 1 232 ? 11.978 1.460 -17.956 1.00 96.81 232 PRO A C 1
ATOM 1888 O O . PRO A 1 232 ? 11.904 2.340 -17.095 1.00 96.81 232 PRO A O 1
ATOM 1891 N N . LYS A 1 233 ? 12.956 1.453 -18.872 1.00 95.62 233 LYS A N 1
ATOM 1892 C CA . LYS A 1 233 ? 13.994 2.495 -18.915 1.00 95.62 233 LYS A CA 1
ATOM 1893 C C . LYS A 1 233 ? 13.481 3.853 -19.382 1.00 95.62 233 LYS A C 1
ATOM 1895 O O . LYS A 1 233 ? 13.883 4.882 -18.834 1.00 95.62 233 LYS A O 1
ATOM 1900 N N . ASP A 1 234 ? 12.633 3.828 -20.404 1.00 93.50 234 ASP A N 1
ATOM 1901 C CA . ASP A 1 234 ? 12.239 5.023 -21.146 1.00 93.50 234 ASP A CA 1
ATOM 1902 C C . ASP A 1 234 ? 11.062 5.722 -20.471 1.00 93.50 234 ASP A C 1
ATOM 1904 O O . ASP A 1 234 ? 11.182 6.888 -20.110 1.00 93.50 234 ASP A O 1
ATOM 1908 N N . VAL A 1 235 ? 9.966 4.997 -20.214 1.00 94.56 235 VAL A N 1
ATOM 1909 C CA . VAL A 1 235 ? 8.771 5.509 -19.528 1.00 94.56 235 VAL A CA 1
ATOM 1910 C C . VAL A 1 235 ? 8.389 4.579 -18.383 1.00 94.56 235 VAL A C 1
ATOM 1912 O O . VAL A 1 235 ? 7.807 3.527 -18.604 1.00 94.56 235 VAL A O 1
ATOM 1915 N N . ALA A 1 236 ? 8.725 4.974 -17.155 1.00 95.44 236 ALA A N 1
ATOM 1916 C CA . ALA A 1 236 ? 8.289 4.279 -15.948 1.00 95.44 236 ALA A CA 1
ATOM 1917 C C . ALA A 1 236 ? 6.994 4.892 -15.401 1.00 95.44 236 ALA A C 1
ATOM 1919 O O . ALA A 1 236 ? 6.796 6.108 -15.480 1.00 95.44 236 ALA A O 1
ATOM 1920 N N . TYR A 1 237 ? 6.164 4.055 -14.782 1.00 97.31 237 TYR A N 1
ATOM 1921 C CA . TYR A 1 237 ? 4.940 4.457 -14.099 1.00 97.31 237 TYR A CA 1
ATOM 1922 C C . TYR A 1 237 ? 5.047 4.105 -12.617 1.00 97.31 237 TYR A C 1
ATOM 1924 O O . TYR A 1 237 ? 5.607 3.075 -12.234 1.00 97.31 237 TYR A O 1
ATOM 1932 N N . GLY A 1 238 ? 4.538 4.971 -11.747 1.00 97.88 238 GLY A N 1
ATOM 1933 C CA . GLY A 1 238 ? 4.555 4.679 -10.324 1.00 97.88 238 GLY A CA 1
ATOM 1934 C C . GLY A 1 238 ? 3.683 5.591 -9.494 1.00 97.88 238 GLY A C 1
ATOM 1935 O O . GLY A 1 238 ? 3.381 6.726 -9.864 1.00 97.88 238 GLY A O 1
ATOM 1936 N N . LEU A 1 239 ? 3.297 5.056 -8.344 1.00 98.31 239 LEU A N 1
ATOM 1937 C CA . LEU A 1 239 ? 2.381 5.697 -7.418 1.00 98.31 239 LEU A CA 1
ATOM 1938 C C . LEU A 1 239 ? 2.802 5.370 -5.989 1.00 98.31 239 LEU A C 1
ATOM 1940 O O . LEU A 1 239 ? 2.835 4.207 -5.606 1.00 98.31 239 LEU A O 1
ATOM 1944 N N . ALA A 1 240 ? 3.142 6.378 -5.199 1.00 98.75 240 ALA A N 1
ATOM 1945 C CA . ALA A 1 240 ? 3.384 6.224 -3.775 1.00 98.75 240 ALA A CA 1
ATOM 1946 C C . ALA A 1 240 ? 2.075 6.481 -3.036 1.00 98.75 240 ALA A C 1
ATOM 1948 O O . ALA A 1 240 ? 1.463 7.532 -3.221 1.00 98.75 240 ALA A O 1
ATOM 1949 N N . VAL A 1 241 ? 1.643 5.545 -2.196 1.00 98.81 241 VAL A N 1
ATOM 1950 C CA . VAL A 1 241 ? 0.525 5.776 -1.278 1.00 98.81 241 VAL A CA 1
ATOM 1951 C C . VAL A 1 241 ? 1.114 6.413 -0.030 1.00 98.81 241 VAL A C 1
ATOM 1953 O O . VAL A 1 241 ? 1.989 5.836 0.608 1.00 98.81 241 VAL A O 1
ATOM 1956 N N . THR A 1 242 ? 0.699 7.637 0.276 1.00 98.62 242 THR A N 1
ATOM 1957 C CA . THR A 1 242 ? 1.364 8.478 1.285 1.00 98.62 242 THR A CA 1
ATOM 1958 C C . THR A 1 242 ? 0.659 8.464 2.633 1.00 98.62 242 THR A C 1
ATOM 1960 O O . THR A 1 242 ? 1.212 8.925 3.627 1.00 98.62 242 THR A O 1
ATOM 1963 N N . GLY A 1 243 ? -0.560 7.935 2.690 1.00 98.31 243 GLY A N 1
ATOM 1964 C CA . GLY A 1 243 ? -1.377 7.960 3.891 1.00 98.31 243 GLY A CA 1
ATOM 1965 C C . GLY A 1 243 ? -2.843 7.698 3.604 1.00 98.31 243 GLY A C 1
ATOM 1966 O O .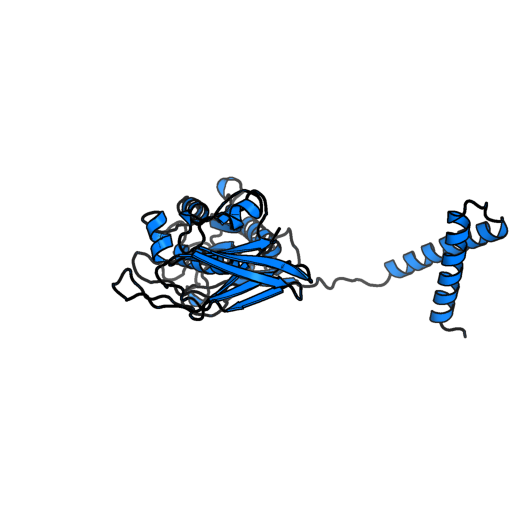 GLY A 1 243 ? -3.239 7.318 2.501 1.00 98.31 243 GLY A O 1
ATOM 1967 N N . ILE A 1 244 ? -3.654 7.975 4.614 1.00 98.44 244 ILE A N 1
ATOM 1968 C CA . ILE A 1 244 ? -5.110 8.048 4.510 1.00 98.44 244 ILE A CA 1
ATOM 1969 C C . ILE A 1 244 ? -5.549 9.499 4.299 1.00 98.44 244 ILE A C 1
ATOM 1971 O O . ILE A 1 244 ? -4.800 10.430 4.602 1.00 98.44 244 ILE A O 1
ATOM 1975 N N . ILE A 1 245 ? -6.756 9.698 3.779 1.00 98.38 245 ILE A N 1
ATOM 1976 C CA . ILE A 1 245 ? -7.402 11.011 3.778 1.00 98.38 245 ILE A CA 1
ATOM 1977 C C . ILE A 1 245 ? -7.929 11.279 5.192 1.00 98.38 245 ILE A C 1
ATOM 1979 O O . ILE A 1 245 ? -8.922 10.694 5.618 1.00 98.38 245 ILE A O 1
ATOM 1983 N N . ASP A 1 246 ? -7.230 12.162 5.894 1.00 96.88 246 ASP A N 1
ATOM 1984 C CA . ASP A 1 246 ? -7.563 12.711 7.208 1.00 96.88 246 ASP A CA 1
ATOM 1985 C C . ASP A 1 246 ? -7.033 14.149 7.233 1.00 96.88 246 ASP A C 1
ATOM 1987 O O . ASP A 1 246 ? -5.893 14.407 7.625 1.00 96.88 246 ASP A O 1
ATOM 1991 N N . ASN A 1 247 ? -7.827 15.071 6.683 1.00 94.56 247 ASN A N 1
ATOM 1992 C CA . ASN A 1 247 ? -7.384 16.432 6.363 1.00 94.56 247 ASN A CA 1
ATOM 1993 C C . ASN A 1 247 ? -6.973 17.246 7.599 1.00 94.56 247 ASN A C 1
ATOM 1995 O O . ASN A 1 247 ? -6.195 18.187 7.471 1.00 94.56 247 ASN A O 1
ATOM 1999 N N . ASP A 1 248 ? -7.487 16.877 8.772 1.00 96.69 248 ASP A N 1
ATOM 2000 C CA . ASP A 1 248 ? -7.226 17.550 10.046 1.00 96.69 248 ASP A CA 1
ATOM 2001 C C . ASP A 1 248 ? -6.267 16.746 10.939 1.00 96.69 248 ASP A C 1
ATOM 2003 O O . ASP A 1 248 ? -6.062 17.100 12.099 1.00 96.69 248 ASP A O 1
ATOM 2007 N N . HIS A 1 249 ? -5.681 15.662 10.411 1.00 95.88 249 HIS A N 1
ATOM 2008 C CA . HIS A 1 249 ? -4.691 14.817 11.088 1.00 95.88 249 HIS A CA 1
ATOM 2009 C C . HIS A 1 249 ? -5.122 14.364 12.494 1.00 95.88 249 HIS A C 1
ATOM 2011 O O . HIS A 1 249 ? -4.322 14.342 13.432 1.00 95.88 249 HIS A O 1
ATOM 2017 N N . SER A 1 250 ? -6.403 14.029 12.647 1.00 96.56 250 SER A N 1
ATOM 2018 C CA . SER A 1 250 ? -7.008 13.683 13.939 1.00 96.56 250 SER A CA 1
ATOM 2019 C C . SER A 1 250 ? -6.862 12.206 14.304 1.00 96.56 250 SER A C 1
ATOM 2021 O O . SER A 1 250 ? -7.156 11.803 15.432 1.00 96.56 250 SER A O 1
ATOM 2023 N N . THR A 1 251 ? -6.413 11.382 13.360 1.00 98.00 251 THR A N 1
ATOM 2024 C CA . THR A 1 251 ? -6.236 9.942 13.540 1.00 98.00 251 THR A CA 1
ATOM 2025 C C . THR A 1 251 ? -4.776 9.558 13.767 1.00 98.00 251 THR A C 1
ATOM 2027 O O . THR A 1 251 ? -3.836 10.204 13.303 1.00 98.00 251 THR A O 1
ATOM 2030 N N . LEU A 1 252 ? -4.576 8.468 14.504 1.00 98.44 252 LEU A N 1
ATOM 2031 C CA . LEU A 1 252 ? -3.267 7.861 14.738 1.00 98.44 252 LEU A CA 1
ATOM 2032 C C . LEU A 1 252 ? -2.958 6.810 13.663 1.00 98.44 252 LEU A C 1
ATOM 2034 O O . LEU A 1 252 ? -3.887 6.222 13.104 1.00 98.44 252 LEU A O 1
ATOM 2038 N N . PRO A 1 253 ? -1.673 6.503 13.398 1.00 98.44 253 PRO A N 1
ATOM 2039 C CA . PRO A 1 253 ? -1.322 5.444 12.464 1.00 98.44 253 PRO A CA 1
ATOM 2040 C C . PRO A 1 253 ? -1.813 4.077 12.948 1.00 98.44 253 PRO A C 1
ATOM 2042 O O . PRO A 1 253 ? -1.512 3.650 14.069 1.00 98.44 253 PRO A O 1
ATOM 2045 N N . VAL A 1 254 ? -2.515 3.381 12.056 1.00 98.69 254 VAL A N 1
ATOM 2046 C CA . VAL A 1 254 ? -3.060 2.040 12.266 1.00 98.69 254 VAL A CA 1
ATOM 2047 C C . VAL A 1 254 ? -2.536 1.106 11.181 1.00 98.69 254 VAL A C 1
ATOM 2049 O O . VAL A 1 254 ? -2.529 1.470 10.007 1.00 98.69 254 VAL A O 1
ATOM 2052 N N . ARG A 1 255 ? -2.133 -0.104 11.570 1.00 98.69 255 ARG A N 1
ATOM 2053 C CA . ARG A 1 255 ? -1.813 -1.219 10.671 1.00 98.69 255 ARG A CA 1
ATOM 2054 C C . ARG A 1 255 ? -2.775 -2.368 10.908 1.00 98.69 255 ARG A C 1
ATOM 2056 O O . ARG A 1 255 ? -3.193 -2.587 12.041 1.00 98.69 255 ARG A O 1
ATOM 2063 N N . LEU A 1 256 ? -3.092 -3.099 9.851 1.00 98.69 256 LEU A N 1
ATOM 2064 C CA . LEU A 1 256 ? -3.921 -4.294 9.884 1.00 98.69 256 LEU A CA 1
ATOM 2065 C C . LEU A 1 256 ? -3.138 -5.467 9.299 1.00 98.69 256 LEU A C 1
ATOM 2067 O O . LEU A 1 256 ? -2.604 -5.375 8.199 1.00 98.69 256 LEU A O 1
ATOM 2071 N N . SER A 1 257 ? -3.159 -6.590 9.998 1.00 98.19 257 SER A N 1
ATOM 2072 C CA . SER A 1 257 ? -2.760 -7.895 9.480 1.00 98.19 257 SER A CA 1
ATOM 2073 C C . SER A 1 257 ? -3.978 -8.804 9.452 1.00 98.19 257 SER A C 1
ATOM 2075 O O . SER A 1 257 ? -4.800 -8.770 10.364 1.00 98.19 257 SER A O 1
ATOM 2077 N N . VAL A 1 258 ? -4.094 -9.633 8.417 1.00 98.06 258 VAL A N 1
ATOM 2078 C CA . VAL A 1 258 ? -5.138 -10.659 8.321 1.00 98.06 258 VAL A CA 1
ATOM 2079 C C . VAL A 1 258 ? -4.515 -12.049 8.310 1.00 98.06 258 VAL A C 1
ATOM 2081 O O . VAL A 1 258 ? -3.424 -12.248 7.777 1.00 98.06 258 VAL A O 1
ATOM 2084 N N . ASN A 1 259 ? -5.219 -13.034 8.857 1.00 97.06 259 ASN A N 1
ATOM 2085 C CA . ASN A 1 259 ? -4.728 -14.407 9.034 1.00 97.06 259 ASN A CA 1
ATOM 2086 C C . ASN A 1 259 ? -4.584 -15.241 7.742 1.00 97.06 259 ASN A C 1
ATOM 2088 O O . ASN A 1 259 ? -4.349 -16.448 7.799 1.00 97.06 259 ASN A O 1
ATOM 2092 N N . SER A 1 260 ? -4.750 -14.640 6.567 1.00 96.56 260 SER A N 1
ATOM 2093 C CA . SER A 1 260 ? -4.628 -15.329 5.288 1.00 96.56 260 SER A CA 1
ATOM 2094 C C . SER A 1 260 ? -4.076 -14.389 4.239 1.00 96.56 260 SER A C 1
ATOM 2096 O O . SER A 1 260 ? -4.565 -13.274 4.136 1.00 96.56 260 SER A O 1
ATOM 2098 N N . TRP A 1 261 ? -3.107 -14.844 3.442 1.00 96.12 261 TRP A N 1
ATOM 2099 C CA . TRP A 1 261 ? -2.462 -14.072 2.370 1.00 96.12 261 TRP A CA 1
ATOM 2100 C C . TRP A 1 261 ? -3.245 -14.076 1.042 1.00 96.12 261 TRP A C 1
ATOM 2102 O O . TRP A 1 261 ? -2.914 -13.332 0.122 1.00 96.12 261 TRP A O 1
ATOM 2112 N N . ASP A 1 262 ? -4.302 -14.884 0.928 1.00 95.56 262 ASP A N 1
ATOM 2113 C CA . ASP A 1 262 ? -5.156 -14.961 -0.257 1.00 95.56 262 ASP A CA 1
ATOM 2114 C C . ASP A 1 262 ? -6.636 -14.726 0.075 1.00 95.56 262 ASP A C 1
ATOM 2116 O O . ASP A 1 262 ? -7.081 -14.855 1.220 1.00 95.56 262 ASP A O 1
ATOM 2120 N N . GLU A 1 263 ? -7.412 -14.356 -0.941 1.00 95.56 263 GLU A N 1
ATOM 2121 C CA . GLU A 1 263 ? -8.870 -14.273 -0.860 1.00 95.56 263 GLU A CA 1
ATOM 2122 C C . GLU A 1 263 ? -9.536 -15.125 -1.954 1.00 95.56 263 GLU A C 1
ATOM 2124 O O . GLU A 1 263 ? -8.987 -15.243 -3.058 1.00 95.56 263 GLU A O 1
ATOM 2129 N N . PRO A 1 264 ? -10.699 -15.747 -1.673 1.00 97.25 264 PRO A N 1
ATOM 2130 C CA . PRO A 1 264 ? -11.426 -16.541 -2.657 1.00 97.25 264 PRO A CA 1
ATOM 2131 C C . PRO A 1 264 ? -11.826 -15.712 -3.875 1.00 97.25 264 PRO A C 1
ATOM 2133 O O . PRO A 1 264 ? -12.324 -14.601 -3.738 1.00 97.25 264 PRO A O 1
ATOM 2136 N N . ASN A 1 265 ? -11.680 -16.285 -5.069 1.00 97.38 265 ASN A N 1
ATOM 2137 C CA . ASN A 1 265 ? -12.015 -15.606 -6.315 1.00 97.38 265 ASN A CA 1
ATOM 2138 C C . ASN A 1 265 ? -13.527 -15.553 -6.574 1.00 97.38 265 ASN A C 1
ATOM 2140 O O . ASN A 1 265 ? -14.089 -16.377 -7.303 1.00 97.38 265 ASN A O 1
ATOM 2144 N N . ILE A 1 266 ? -14.184 -14.560 -5.980 1.00 96.88 266 ILE A N 1
ATOM 2145 C CA . ILE A 1 266 ? -15.636 -14.385 -6.092 1.00 96.88 266 ILE A CA 1
ATOM 2146 C C . ILE A 1 266 ? -16.072 -14.014 -7.514 1.00 96.88 266 ILE A C 1
ATOM 2148 O O . ILE A 1 266 ? -17.176 -14.362 -7.922 1.00 96.88 266 ILE A O 1
ATOM 2152 N N . SER A 1 267 ? -15.188 -13.399 -8.312 1.00 94.44 267 SER A N 1
ATOM 2153 C CA . SER A 1 267 ? -15.463 -13.101 -9.729 1.00 94.44 267 SER A CA 1
ATOM 2154 C C . SER A 1 267 ? -15.626 -14.366 -10.585 1.00 94.44 267 SER A C 1
ATOM 2156 O O . SER A 1 267 ? -16.179 -14.321 -11.682 1.00 94.44 267 SER A O 1
ATOM 2158 N N . ARG A 1 268 ? -15.172 -15.515 -10.068 1.00 96.06 268 ARG A N 1
ATOM 2159 C CA . ARG A 1 268 ? -15.331 -16.851 -10.655 1.00 96.06 268 ARG A CA 1
ATOM 2160 C C . ARG A 1 268 ? -16.284 -17.739 -9.846 1.00 96.06 268 ARG A C 1
ATOM 2162 O O . ARG A 1 268 ? -16.257 -18.956 -9.995 1.00 96.06 268 ARG A O 1
ATOM 2169 N N . GLY A 1 269 ? -17.113 -17.146 -8.986 1.00 96.38 269 GLY A N 1
ATOM 2170 C CA . GLY A 1 269 ? -18.132 -17.857 -8.212 1.00 96.38 269 GLY A CA 1
ATOM 2171 C C . GLY A 1 269 ? -17.626 -18.551 -6.944 1.00 96.38 269 GLY A C 1
ATOM 2172 O O . GLY A 1 269 ? -18.390 -19.289 -6.322 1.00 96.38 269 GLY A O 1
ATOM 2173 N N . ALA A 1 270 ? -16.372 -18.332 -6.525 1.00 97.81 270 ALA A N 1
ATOM 2174 C CA . ALA A 1 270 ? -15.933 -18.805 -5.214 1.00 97.81 270 ALA A CA 1
ATOM 2175 C C . ALA A 1 270 ? -16.720 -18.091 -4.103 1.00 97.81 270 ALA A C 1
ATOM 2177 O O . ALA A 1 270 ? -17.067 -16.916 -4.223 1.00 97.81 270 ALA A O 1
ATOM 2178 N N . LYS A 1 271 ? -16.989 -18.791 -2.999 1.00 97.75 271 LYS A N 1
ATOM 2179 C CA . LYS A 1 271 ? -17.672 -18.192 -1.848 1.00 97.75 271 LYS A CA 1
ATOM 2180 C C . LYS A 1 271 ? -16.689 -17.335 -1.039 1.00 97.75 271 LYS A C 1
ATOM 2182 O O . LYS A 1 271 ? -15.568 -17.796 -0.812 1.00 97.75 271 LYS A O 1
ATOM 2187 N N . PRO A 1 272 ? -17.088 -16.137 -0.573 1.00 97.62 272 PRO A N 1
ATOM 2188 C CA . PRO A 1 272 ? -16.292 -15.381 0.384 1.00 97.62 272 PRO A CA 1
ATOM 2189 C C . PRO A 1 272 ? -16.006 -16.208 1.642 1.00 97.62 272 PRO A C 1
ATOM 2191 O O . PRO A 1 272 ? -16.851 -16.981 2.094 1.00 97.62 272 PRO A O 1
ATOM 2194 N N . LYS A 1 273 ? -14.820 -16.017 2.217 1.00 97.31 273 LYS A N 1
ATOM 2195 C CA . LYS A 1 273 ? -14.444 -16.514 3.547 1.00 97.31 273 LYS A CA 1
ATOM 2196 C C . LYS A 1 273 ? -14.369 -15.374 4.561 1.00 97.31 273 LYS A C 1
ATOM 2198 O O . LYS A 1 273 ? -14.204 -14.213 4.177 1.00 97.31 273 LYS A O 1
ATOM 2203 N N . LEU A 1 274 ? -14.458 -15.734 5.833 1.00 98.00 274 LEU A N 1
ATOM 2204 C CA . LEU A 1 274 ? -14.252 -14.842 6.967 1.00 98.00 274 LEU A CA 1
ATOM 2205 C C . LEU A 1 274 ? -12.770 -14.869 7.360 1.00 98.00 274 LEU A C 1
ATOM 2207 O O . LEU A 1 274 ? -12.149 -15.934 7.395 1.00 98.00 274 LEU A O 1
ATOM 2211 N N . LEU A 1 275 ? -12.196 -13.692 7.573 1.00 98.19 275 LEU A N 1
ATOM 2212 C CA . LEU A 1 275 ? -10.803 -13.481 7.949 1.00 98.19 275 LEU A CA 1
ATOM 2213 C C . LEU A 1 275 ? -10.740 -12.959 9.384 1.00 98.19 275 LEU A C 1
ATOM 2215 O O . LEU A 1 275 ? -11.637 -12.243 9.818 1.00 98.19 275 LEU A O 1
ATOM 2219 N N . GLN A 1 276 ? -9.647 -13.263 10.078 1.00 98.38 276 GLN A N 1
ATOM 2220 C CA . GLN A 1 276 ? -9.347 -12.679 11.387 1.00 98.38 276 GLN A CA 1
ATOM 2221 C C . GLN A 1 276 ? -8.352 -11.536 11.230 1.00 98.38 276 GLN A C 1
ATOM 2223 O O . GLN A 1 276 ? -7.364 -11.691 10.502 1.00 98.38 276 GLN A O 1
ATOM 2228 N N . GLY A 1 277 ? -8.618 -10.416 11.904 1.00 98.31 277 GLY A N 1
ATOM 2229 C CA . GLY A 1 277 ? -7.808 -9.201 11.855 1.00 98.31 277 GLY A CA 1
ATOM 2230 C C . GLY A 1 277 ? -7.037 -8.942 13.149 1.00 98.31 277 GLY A C 1
ATOM 2231 O O . GLY A 1 277 ? -7.603 -8.987 14.240 1.00 98.31 277 GLY A O 1
ATOM 2232 N N . THR A 1 278 ? -5.758 -8.597 13.024 1.00 98.75 278 THR A N 1
ATOM 2233 C CA . THR A 1 278 ? -4.940 -8.039 14.109 1.00 98.75 278 THR A CA 1
ATOM 2234 C C . THR A 1 278 ? -4.559 -6.611 13.749 1.00 98.75 278 THR A C 1
ATOM 2236 O O . THR A 1 278 ? -3.927 -6.363 12.722 1.00 98.75 278 THR A O 1
ATOM 2239 N N . VAL A 1 279 ? -4.941 -5.670 14.601 1.00 98.81 279 VAL A N 1
ATOM 2240 C CA . VAL A 1 279 ? -4.722 -4.238 14.438 1.00 98.81 279 VAL A CA 1
ATOM 2241 C C . VAL A 1 279 ? -3.597 -3.786 15.359 1.00 98.81 279 VAL A C 1
ATOM 2243 O O . VAL A 1 279 ? -3.587 -4.118 16.543 1.00 98.81 279 VAL A O 1
ATOM 2246 N N . VAL A 1 280 ? -2.670 -2.990 14.834 1.00 98.81 280 VAL A N 1
ATOM 2247 C CA . VAL A 1 280 ? -1.632 -2.321 15.625 1.00 98.81 280 VAL A CA 1
ATOM 2248 C C . VAL A 1 280 ? -1.794 -0.818 15.480 1.00 98.81 280 VAL A C 1
ATOM 2250 O O . VAL A 1 280 ? -1.701 -0.280 14.376 1.00 98.81 280 VAL A O 1
ATOM 2253 N N . VAL A 1 281 ? -2.006 -0.136 16.600 1.00 98.81 281 VAL A N 1
ATOM 2254 C CA . VAL A 1 281 ? -2.002 1.326 16.683 1.00 98.81 281 VAL A CA 1
ATOM 2255 C C . VAL A 1 281 ? -0.650 1.780 17.217 1.00 98.81 281 VAL A C 1
ATOM 2257 O O . VAL A 1 281 ? -0.100 1.154 18.122 1.00 98.81 281 VAL A O 1
ATOM 2260 N N . SER A 1 282 ? -0.112 2.865 16.665 1.00 98.56 282 SER A N 1
ATOM 2261 C CA . SER A 1 282 ? 1.184 3.429 17.065 1.00 98.56 282 SER A CA 1
ATOM 2262 C C . SER A 1 282 ? 1.101 4.932 17.331 1.00 98.56 282 SER A C 1
ATOM 2264 O O . SER A 1 282 ? 0.060 5.550 17.110 1.00 98.56 282 SER A O 1
ATOM 2266 N N . ASN A 1 283 ? 2.201 5.515 17.815 1.00 98.06 283 ASN A N 1
ATOM 2267 C CA . ASN A 1 283 ? 2.294 6.912 18.258 1.00 98.06 283 ASN A CA 1
ATOM 2268 C C . ASN A 1 283 ? 1.352 7.244 19.426 1.00 98.06 283 ASN A C 1
ATOM 2270 O O . ASN A 1 283 ? 0.886 8.376 19.572 1.00 98.06 283 ASN A O 1
ATOM 2274 N N . LEU A 1 284 ? 1.078 6.252 20.269 1.00 98.56 284 LEU A N 1
ATOM 2275 C CA . LEU A 1 284 ? 0.298 6.433 21.480 1.00 98.56 284 LEU A CA 1
ATOM 2276 C C . LEU A 1 284 ? 1.145 7.095 22.573 1.00 98.56 284 LEU A C 1
ATOM 2278 O O . LEU A 1 284 ? 2.374 7.065 22.571 1.00 98.56 284 LEU A O 1
ATOM 2282 N N . ARG A 1 285 ? 0.457 7.706 23.532 1.00 98.25 285 ARG A N 1
ATOM 2283 C CA . ARG A 1 285 ? 1.045 8.247 24.762 1.00 98.25 285 ARG A CA 1
ATOM 2284 C C . ARG A 1 285 ? 0.555 7.428 25.954 1.00 98.25 285 ARG A C 1
ATOM 2286 O O . ARG A 1 285 ? -0.666 7.284 26.073 1.00 98.25 285 ARG A O 1
ATOM 2293 N N . PRO A 1 286 ? 1.449 6.946 26.837 1.00 98.00 286 PRO A N 1
ATOM 2294 C CA . PRO A 1 286 ? 1.057 6.212 28.033 1.00 98.00 286 PRO A CA 1
ATOM 2295 C C . PRO A 1 286 ? 0.041 6.973 28.889 1.00 98.00 286 PRO A C 1
ATOM 2297 O O . PRO A 1 286 ? 0.079 8.201 28.978 1.00 98.00 286 PRO A O 1
ATOM 2300 N N . ASN A 1 287 ? -0.861 6.232 29.529 1.00 97.12 287 ASN A N 1
ATOM 2301 C CA . ASN A 1 287 ? -1.955 6.707 30.379 1.00 97.12 287 ASN A CA 1
ATOM 2302 C C . ASN A 1 287 ? -3.023 7.562 29.679 1.00 97.12 287 ASN A C 1
ATOM 2304 O O . ASN A 1 287 ? -3.970 7.995 30.337 1.00 97.12 287 ASN A O 1
ATOM 2308 N N . GLN A 1 288 ? -2.937 7.768 28.365 1.00 98.38 288 GLN A N 1
ATOM 2309 C CA . GLN A 1 288 ? -3.962 8.472 27.600 1.00 98.38 288 GLN A CA 1
ATOM 2310 C C . GLN A 1 288 ? -5.023 7.492 27.077 1.00 98.38 288 GLN A C 1
ATOM 2312 O O . GLN A 1 288 ? -4.718 6.345 26.745 1.00 98.38 288 GLN A O 1
ATOM 2317 N N . LYS A 1 289 ? -6.281 7.945 27.022 1.00 98.62 289 LYS A N 1
ATOM 2318 C CA . LYS A 1 289 ? -7.409 7.173 26.490 1.00 98.62 289 LYS A CA 1
ATOM 2319 C C . LYS A 1 289 ? -7.567 7.399 24.988 1.00 98.62 289 LYS A C 1
ATOM 2321 O O . LYS A 1 289 ? -7.390 8.517 24.496 1.00 98.62 289 LYS A O 1
ATOM 2326 N N . TYR A 1 290 ? -7.928 6.339 24.285 1.00 98.81 290 TYR A N 1
ATOM 2327 C CA . TYR A 1 290 ? -8.110 6.306 22.841 1.00 98.81 290 TYR A CA 1
ATOM 2328 C C . TYR A 1 290 ? -9.329 5.463 22.489 1.00 98.81 290 TYR A C 1
ATOM 2330 O O . TYR A 1 290 ? -9.810 4.667 23.299 1.00 98.81 290 TYR A O 1
ATOM 2338 N N . VAL A 1 291 ? -9.802 5.642 21.261 1.00 98.81 291 VAL A N 1
ATOM 2339 C CA . VAL A 1 291 ? -10.889 4.857 20.686 1.00 98.81 291 VAL A CA 1
ATOM 2340 C C . VAL A 1 291 ? -10.453 4.336 19.329 1.00 98.81 291 VAL A C 1
ATOM 2342 O O . VAL A 1 291 ? -10.102 5.124 18.449 1.00 98.81 291 VAL A O 1
ATOM 2345 N N . LEU A 1 292 ? -10.496 3.015 19.158 1.00 98.88 292 LEU A N 1
ATOM 2346 C CA . LEU A 1 292 ? -10.392 2.366 17.858 1.00 98.88 292 LEU A CA 1
ATOM 2347 C C . LEU A 1 292 ? -11.801 2.180 17.287 1.00 98.88 292 LEU A C 1
ATOM 2349 O O . LEU A 1 292 ? -12.643 1.516 17.889 1.00 98.88 292 LEU A O 1
ATOM 2353 N N . LEU A 1 293 ? -12.042 2.766 16.121 1.00 98.88 293 LEU A N 1
ATOM 2354 C CA . LEU A 1 293 ? -13.296 2.683 15.383 1.00 98.88 293 LEU A CA 1
ATOM 2355 C C . LEU A 1 293 ? -13.102 1.795 14.159 1.00 98.88 293 LEU A C 1
ATOM 2357 O O . LEU A 1 293 ? -12.106 1.948 13.445 1.00 98.88 293 LEU A O 1
ATOM 2361 N N . ARG A 1 294 ? -14.061 0.907 13.909 1.00 98.81 294 ARG A N 1
ATOM 2362 C CA . ARG A 1 294 ? -14.140 0.074 12.707 1.00 98.81 294 ARG A CA 1
ATOM 2363 C C . ARG A 1 294 ? -15.341 0.498 11.869 1.00 98.81 294 ARG A C 1
ATOM 2365 O O . ARG A 1 294 ? -16.435 0.664 12.406 1.00 98.81 294 ARG A O 1
ATOM 2372 N N . TYR A 1 295 ? -15.118 0.631 10.569 1.00 98.81 295 TYR A N 1
ATOM 2373 C CA . TYR A 1 295 ? -16.139 0.899 9.563 1.00 98.81 295 TYR A CA 1
ATOM 2374 C C . TYR A 1 295 ? -16.097 -0.203 8.509 1.00 98.81 295 TYR A C 1
ATOM 2376 O O . TYR A 1 295 ? -15.030 -0.476 7.955 1.00 98.81 295 TYR A O 1
ATOM 2384 N N . ASP A 1 296 ? -17.244 -0.781 8.192 1.00 98.50 296 ASP A N 1
ATOM 2385 C CA . ASP A 1 296 ? -17.386 -1.861 7.213 1.00 98.50 296 ASP A CA 1
ATOM 2386 C C . ASP A 1 296 ? -17.764 -1.315 5.816 1.00 98.50 296 ASP A C 1
ATOM 2388 O O . ASP A 1 296 ? -17.773 -2.037 4.817 1.00 98.50 296 ASP A O 1
ATOM 2392 N N . ASP A 1 297 ? -17.997 -0.001 5.714 1.00 97.56 297 ASP A N 1
ATOM 2393 C CA . ASP A 1 297 ? -18.166 0.737 4.460 1.00 97.56 297 ASP A CA 1
ATOM 2394 C C . ASP A 1 297 ? -17.254 1.973 4.438 1.00 97.56 297 ASP A C 1
ATOM 2396 O O . ASP A 1 297 ? -17.348 2.875 5.272 1.00 97.56 297 ASP A O 1
ATOM 2400 N N . TYR A 1 298 ? -16.380 2.047 3.436 1.00 96.94 298 TYR A N 1
ATOM 2401 C CA . TYR A 1 298 ? -15.474 3.180 3.249 1.00 96.94 298 TYR A CA 1
ATOM 2402 C C . TYR A 1 298 ? -16.210 4.513 3.050 1.00 96.94 298 TYR A C 1
ATOM 2404 O O . TYR A 1 298 ? -15.655 5.569 3.343 1.00 96.94 298 TYR A O 1
ATOM 2412 N N . LYS A 1 299 ? -17.462 4.498 2.579 1.00 97.31 299 LYS A N 1
ATOM 2413 C CA . LYS A 1 299 ? -18.239 5.713 2.275 1.00 97.31 299 LYS A CA 1
ATOM 2414 C C . LYS A 1 299 ? -18.671 6.492 3.514 1.00 97.31 299 LYS A C 1
ATOM 2416 O O . LYS A 1 299 ? -19.027 7.661 3.388 1.00 97.31 299 LYS A O 1
ATOM 2421 N N . VAL A 1 300 ? -18.686 5.856 4.686 1.00 97.81 300 VAL A N 1
ATOM 2422 C CA . VAL A 1 300 ? -19.108 6.494 5.946 1.00 97.81 300 VAL A CA 1
ATOM 2423 C C . VAL A 1 300 ? -17.933 6.948 6.812 1.00 97.81 300 VAL A C 1
ATOM 2425 O O . VAL A 1 300 ? -18.150 7.622 7.819 1.00 97.81 300 VAL A O 1
ATOM 2428 N N . VAL A 1 301 ? -16.698 6.625 6.417 1.00 98.25 301 VAL A N 1
ATOM 2429 C CA . VAL A 1 301 ? -15.485 7.030 7.134 1.00 98.25 301 VAL A CA 1
ATOM 2430 C C . VAL A 1 301 ? -15.291 8.547 6.990 1.00 98.25 301 VAL A C 1
ATOM 2432 O O . VAL A 1 301 ? -15.207 9.049 5.865 1.00 98.25 301 VAL A O 1
ATOM 2435 N N . PRO A 1 302 ? -15.189 9.307 8.094 1.00 98.00 302 PRO A N 1
ATOM 2436 C CA . PRO A 1 302 ? -14.889 10.732 8.021 1.00 98.00 302 PRO A CA 1
ATOM 2437 C C . PRO A 1 302 ? -13.517 11.002 7.390 1.00 98.00 302 PRO A C 1
ATOM 2439 O O . PRO A 1 302 ? -12.542 10.312 7.679 1.00 98.00 302 PRO A O 1
ATOM 2442 N N . THR A 1 303 ? -13.436 12.044 6.561 1.00 96.56 303 THR A N 1
ATOM 2443 C CA . THR A 1 303 ? -12.199 12.486 5.884 1.00 96.56 303 THR A CA 1
ATOM 2444 C C . THR A 1 303 ? -11.622 13.787 6.450 1.00 96.56 303 THR A C 1
ATOM 2446 O O . THR A 1 303 ? -10.576 14.254 6.004 1.00 96.56 303 THR A O 1
ATOM 2449 N N . SER A 1 304 ? -12.347 14.420 7.370 1.00 93.25 304 SER A N 1
ATOM 2450 C CA . SER A 1 304 ? -12.027 15.704 7.996 1.00 93.25 304 SER A CA 1
ATOM 2451 C C . SER A 1 304 ? -12.810 15.851 9.303 1.00 93.25 304 SER A C 1
ATOM 2453 O O . SER A 1 304 ? -13.835 15.190 9.495 1.00 93.25 304 SER A O 1
ATOM 2455 N N . GLY A 1 305 ? -12.388 16.783 10.144 1.00 91.06 305 GLY A N 1
ATOM 2456 C CA . GLY A 1 305 ? -12.888 17.071 11.479 1.00 91.06 305 GLY A CA 1
ATOM 2457 C C . GLY A 1 305 ? -11.956 16.548 12.569 1.00 91.06 305 GLY A C 1
ATOM 2458 O O . GLY A 1 305 ? -11.173 15.632 12.346 1.00 91.06 305 GLY A O 1
ATOM 2459 N N . ASN A 1 306 ? -12.087 17.132 13.762 1.00 95.38 306 ASN A N 1
ATOM 2460 C CA . ASN A 1 306 ? -11.364 16.707 14.961 1.00 95.38 306 ASN A CA 1
ATOM 2461 C C . ASN A 1 306 ? -11.806 15.312 15.452 1.00 95.38 306 ASN A C 1
ATOM 2463 O O . ASN A 1 306 ? -12.717 14.689 14.898 1.00 95.38 306 ASN A O 1
ATOM 2467 N N . GLU A 1 307 ? -11.231 14.834 16.554 1.00 96.69 307 GLU A N 1
ATOM 2468 C CA . GLU A 1 307 ? -11.547 13.526 17.139 1.00 96.69 307 GLU A CA 1
ATOM 2469 C C . GLU A 1 307 ? -13.047 13.354 17.417 1.00 96.69 307 GLU A C 1
ATOM 2471 O O . GLU A 1 307 ? -13.606 12.283 17.178 1.00 96.69 307 GLU A O 1
ATOM 2476 N N . SER A 1 308 ? -13.742 14.421 17.829 1.00 96.56 308 SER A N 1
ATOM 2477 C CA . SER A 1 308 ? -15.193 14.386 18.057 1.00 96.56 308 SER A CA 1
ATOM 2478 C C . SER A 1 308 ? -15.986 14.054 16.792 1.00 96.56 308 SER A C 1
ATOM 2480 O O . SER A 1 308 ? -17.049 13.440 16.888 1.00 96.56 308 SER A O 1
ATOM 2482 N N . LYS A 1 309 ? -15.502 14.415 15.597 1.00 97.06 309 LYS A N 1
ATOM 2483 C CA . LYS A 1 309 ? -16.169 14.050 14.340 1.00 97.06 309 LYS A CA 1
ATOM 2484 C C . LYS A 1 309 ? -16.139 12.542 14.110 1.00 97.06 309 LYS A C 1
ATOM 2486 O O . LYS A 1 309 ? -17.160 11.984 13.717 1.00 97.06 309 LYS A O 1
ATOM 2491 N N . PHE A 1 310 ? -15.010 11.896 14.392 1.00 97.81 310 PHE A N 1
ATOM 2492 C CA . PHE A 1 310 ? -14.880 10.440 14.330 1.00 97.81 310 PHE A CA 1
ATOM 2493 C C . PHE A 1 310 ? -15.717 9.762 15.421 1.00 97.81 310 PHE A C 1
ATOM 2495 O O . PHE A 1 310 ? -16.493 8.859 15.113 1.00 97.81 310 PHE A O 1
ATOM 2502 N N . LEU A 1 311 ? -15.648 10.246 16.666 1.00 98.00 311 LEU A N 1
ATOM 2503 C CA . LEU A 1 311 ? -16.393 9.685 17.805 1.00 98.00 311 LEU A CA 1
ATOM 2504 C C . LEU A 1 311 ? -17.921 9.760 17.645 1.00 98.00 311 LEU A C 1
ATOM 2506 O O . LEU A 1 311 ? -18.626 8.915 18.193 1.00 98.00 311 LEU A O 1
ATOM 2510 N N . ASN A 1 312 ? -18.423 10.743 16.892 1.00 97.44 312 ASN A N 1
ATOM 2511 C CA . ASN A 1 312 ? -19.850 10.923 16.593 1.00 97.44 312 ASN A CA 1
ATOM 2512 C C . ASN A 1 312 ? -20.250 10.433 15.189 1.00 97.44 312 ASN A C 1
ATOM 2514 O O . ASN A 1 312 ? -21.369 10.686 14.740 1.00 97.44 312 ASN A O 1
ATOM 2518 N N . SER A 1 313 ? -19.335 9.795 14.457 1.00 97.88 313 SER A N 1
ATOM 2519 C CA . SER A 1 313 ? -19.627 9.248 13.131 1.00 97.88 313 SER A CA 1
ATOM 2520 C C . SER A 1 313 ? -20.366 7.909 13.217 1.00 97.88 313 SER A C 1
ATOM 2522 O O . SER A 1 313 ? -20.498 7.312 14.285 1.00 97.88 313 SER A O 1
ATOM 2524 N N . LYS A 1 314 ? -20.851 7.424 12.071 1.00 97.69 314 LYS A N 1
ATOM 2525 C CA . LYS A 1 314 ? -21.475 6.105 11.959 1.00 97.69 314 LYS A CA 1
ATOM 2526 C C . LYS A 1 314 ? -20.393 5.038 11.757 1.00 97.69 314 LYS A C 1
ATOM 2528 O O . LYS A 1 314 ? -20.071 4.710 10.619 1.00 97.69 314 LYS A O 1
ATOM 2533 N N . TYR A 1 315 ? -19.842 4.533 12.854 1.00 98.50 315 TYR A N 1
ATOM 2534 C CA . TYR A 1 315 ? -18.985 3.344 12.878 1.00 98.50 315 TYR A CA 1
ATOM 2535 C C . TYR A 1 315 ? -19.811 2.077 13.134 1.00 98.50 315 TYR A C 1
ATOM 2537 O O . TYR A 1 315 ? -20.910 2.147 13.688 1.00 98.50 315 TYR A O 1
ATOM 2545 N N . ASP A 1 316 ? -19.261 0.925 12.766 1.00 98.69 316 ASP A N 1
ATOM 2546 C CA . ASP A 1 316 ? -19.869 -0.387 13.003 1.00 98.69 316 ASP A CA 1
ATOM 2547 C C . ASP A 1 316 ? -19.427 -0.963 14.354 1.00 98.69 316 ASP A C 1
ATOM 2549 O O . ASP A 1 316 ? -20.240 -1.525 15.087 1.00 98.69 316 ASP A O 1
ATOM 2553 N N . TYR A 1 317 ? -18.162 -0.741 14.738 1.00 98.75 317 TYR A N 1
ATOM 2554 C CA . TYR A 1 317 ? -17.641 -1.139 16.049 1.00 98.75 317 TYR A CA 1
ATOM 2555 C C . TYR A 1 317 ? -16.754 -0.069 16.681 1.00 98.75 317 TYR A C 1
ATOM 2557 O O . TYR A 1 317 ? -16.085 0.709 15.995 1.00 98.75 317 TYR A O 1
ATOM 2565 N N . ARG A 1 318 ? -16.735 -0.067 18.017 1.00 98.50 318 ARG A N 1
ATOM 2566 C CA . ARG A 1 318 ? -15.973 0.857 18.854 1.00 98.50 318 ARG A CA 1
ATOM 2567 C C . ARG A 1 318 ? -15.290 0.111 19.991 1.00 98.50 318 ARG A C 1
ATOM 2569 O O . ARG A 1 318 ? -15.937 -0.646 20.712 1.00 98.50 318 ARG A O 1
ATOM 2576 N N . TYR A 1 319 ? -14.006 0.397 20.176 1.00 98.75 319 TYR A N 1
ATOM 2577 C CA . TYR A 1 319 ? -13.185 -0.181 21.232 1.00 98.75 319 TYR A CA 1
ATOM 2578 C C . TYR A 1 319 ? -12.427 0.919 21.969 1.00 98.75 319 TYR A C 1
ATOM 2580 O O . TYR A 1 319 ? -11.507 1.533 21.426 1.00 98.75 319 TYR A O 1
ATOM 2588 N N . ASP A 1 320 ? -12.819 1.154 23.216 1.00 98.62 320 ASP A N 1
ATOM 2589 C CA . ASP A 1 320 ? -12.185 2.138 24.086 1.00 98.62 320 ASP A CA 1
ATOM 2590 C C . ASP A 1 320 ? -11.031 1.475 24.839 1.00 98.62 320 ASP A C 1
ATOM 2592 O O . ASP A 1 320 ? -11.178 0.379 25.385 1.00 98.62 320 ASP A O 1
ATOM 2596 N N . PHE A 1 321 ? -9.878 2.137 24.896 1.00 98.69 321 PHE A N 1
ATOM 2597 C CA . PHE A 1 321 ? -8.721 1.619 25.619 1.00 98.69 321 PHE A CA 1
ATOM 2598 C C . PHE A 1 321 ? -7.868 2.739 26.215 1.00 98.69 321 PHE A C 1
ATOM 2600 O O . PHE A 1 321 ? -7.918 3.896 25.792 1.00 98.69 321 PHE A O 1
ATOM 2607 N N . GLN A 1 322 ? -7.065 2.386 27.216 1.00 98.56 322 GLN A N 1
ATOM 2608 C CA . GLN A 1 322 ? -6.019 3.246 27.759 1.00 98.56 322 GLN A CA 1
ATOM 2609 C C . GLN A 1 322 ? -4.664 2.695 27.319 1.00 98.56 322 GLN A C 1
ATOM 2611 O O . GLN A 1 322 ? -4.394 1.504 27.471 1.00 98.56 322 GLN A O 1
ATOM 2616 N N . ALA A 1 323 ? -3.824 3.546 26.735 1.00 98.38 323 ALA A N 1
ATOM 2617 C CA . ALA A 1 323 ? -2.518 3.119 26.256 1.00 98.38 323 ALA A CA 1
ATOM 2618 C C . ALA A 1 323 ? -1.545 2.934 27.427 1.00 98.38 323 ALA A C 1
ATOM 2620 O O . ALA A 1 323 ? -1.370 3.836 28.243 1.00 98.38 323 ALA A O 1
ATOM 2621 N N . ASN A 1 324 ? -0.862 1.791 27.462 1.00 97.69 324 ASN A N 1
ATOM 2622 C CA . ASN A 1 324 ? 0.206 1.513 28.431 1.00 97.69 324 ASN A CA 1
ATOM 2623 C C . ASN A 1 324 ? 1.609 1.817 27.869 1.00 97.69 324 ASN A C 1
ATOM 2625 O O . ASN A 1 324 ? 2.585 1.808 28.611 1.00 97.69 324 ASN A O 1
ATOM 2629 N N . GLY A 1 325 ? 1.711 2.090 26.566 1.00 97.94 325 GLY A N 1
ATOM 2630 C CA . GLY A 1 325 ? 2.956 2.321 25.837 1.00 97.94 325 GLY A CA 1
ATOM 2631 C C . GLY A 1 325 ? 2.736 3.195 24.601 1.00 97.94 325 GLY A C 1
ATOM 2632 O O . GLY A 1 325 ? 1.710 3.868 24.483 1.00 97.94 325 GLY A O 1
ATOM 2633 N N . ASP A 1 326 ? 3.698 3.171 23.680 1.00 98.31 326 ASP A N 1
ATOM 2634 C CA . ASP A 1 326 ? 3.645 3.875 22.390 1.00 98.31 326 ASP A CA 1
ATOM 2635 C C . ASP A 1 326 ? 2.856 3.120 21.305 1.00 98.31 326 ASP A C 1
ATOM 2637 O O . ASP A 1 326 ? 2.520 3.681 20.256 1.00 98.31 326 ASP A O 1
ATOM 2641 N N . THR A 1 327 ? 2.532 1.857 21.578 1.00 98.56 327 THR A N 1
ATOM 2642 C CA . THR A 1 327 ? 1.832 0.935 20.692 1.00 98.56 327 THR A CA 1
ATOM 2643 C C . THR A 1 327 ? 0.764 0.144 21.443 1.00 98.56 327 THR A C 1
ATOM 2645 O O . THR A 1 327 ? 0.854 -0.090 22.650 1.00 98.56 327 THR A O 1
ATOM 2648 N N . TRP A 1 328 ? -0.282 -0.256 20.722 1.00 98.69 328 TRP A N 1
ATOM 2649 C CA . TRP A 1 328 ? -1.343 -1.125 21.225 1.00 98.69 328 TRP A CA 1
ATOM 2650 C C . TRP A 1 328 ? -1.739 -2.122 20.141 1.00 98.69 328 TRP A C 1
ATOM 2652 O O . TRP A 1 328 ? -1.942 -1.738 18.990 1.00 98.69 328 TRP A O 1
ATOM 2662 N N . THR A 1 329 ? -1.818 -3.401 20.511 1.00 98.69 329 THR A N 1
ATOM 2663 C CA . THR A 1 329 ? -2.224 -4.489 19.615 1.00 98.69 329 THR A CA 1
ATOM 2664 C C . THR A 1 329 ? -3.607 -4.979 20.009 1.00 98.69 329 THR A C 1
ATOM 2666 O O . THR A 1 329 ? -3.868 -5.232 21.185 1.00 98.69 329 THR A O 1
ATOM 2669 N N . PHE A 1 330 ? -4.474 -5.142 19.019 1.00 98.75 330 PHE A N 1
ATOM 2670 C CA . PHE A 1 330 ? -5.862 -5.535 19.179 1.00 98.75 330 PHE A CA 1
ATOM 2671 C C . PHE A 1 330 ? -6.208 -6.649 18.199 1.00 98.75 330 PHE A C 1
ATOM 2673 O O . PHE A 1 330 ? -6.029 -6.495 16.996 1.00 98.75 330 PHE A O 1
ATOM 2680 N N . ASN A 1 331 ? -6.714 -7.768 18.706 1.00 98.69 331 ASN A N 1
ATOM 2681 C CA . ASN A 1 331 ? -7.294 -8.809 17.864 1.00 98.69 331 ASN A CA 1
ATOM 2682 C C . ASN A 1 331 ? -8.787 -8.518 17.745 1.00 98.69 331 ASN A C 1
ATOM 2684 O O . ASN A 1 331 ? -9.478 -8.522 18.764 1.00 98.69 331 ASN A O 1
ATOM 2688 N N . ASP A 1 332 ? -9.261 -8.233 16.534 1.00 98.56 332 ASP A N 1
ATOM 2689 C CA . ASP A 1 332 ? -10.675 -7.941 16.317 1.00 98.56 332 ASP A CA 1
ATOM 2690 C C . ASP A 1 332 ? -11.498 -9.216 16.537 1.00 98.56 332 ASP A C 1
ATOM 2692 O O . ASP A 1 332 ? -11.254 -10.206 15.846 1.00 98.56 332 ASP A O 1
ATOM 2696 N N . PRO A 1 333 ? -12.451 -9.235 17.488 1.00 98.25 333 PRO A N 1
ATOM 2697 C CA . PRO A 1 333 ? -13.315 -10.392 17.688 1.00 98.25 333 PRO A CA 1
ATOM 2698 C C . PRO A 1 333 ? -14.346 -10.566 16.565 1.00 98.25 333 PRO A C 1
ATOM 2700 O O . PRO A 1 333 ? -15.019 -11.595 16.522 1.00 98.25 333 PRO A O 1
ATOM 2703 N N . ASN A 1 334 ? -14.516 -9.568 15.692 1.00 98.38 334 ASN A N 1
ATOM 2704 C CA . ASN A 1 334 ? -15.462 -9.616 14.588 1.00 98.38 334 ASN A CA 1
ATOM 2705 C C . ASN A 1 334 ? -14.763 -9.996 13.287 1.00 98.38 334 ASN A C 1
ATOM 2707 O O . ASN A 1 334 ? -13.762 -9.397 12.886 1.00 98.38 334 ASN A O 1
ATOM 2711 N N . ASP A 1 335 ? -15.376 -10.926 12.567 1.00 97.62 335 ASP A N 1
ATOM 2712 C CA . ASP A 1 335 ? -14.872 -11.393 11.288 1.00 97.62 335 ASP A CA 1
ATOM 2713 C C . ASP A 1 335 ? -14.776 -10.276 10.240 1.00 97.62 335 ASP A C 1
ATOM 2715 O O . ASP A 1 335 ? -15.608 -9.365 10.164 1.00 97.62 335 ASP A O 1
ATOM 2719 N N . ILE A 1 336 ? -13.763 -10.388 9.383 1.00 98.38 336 ILE A N 1
ATOM 2720 C CA . ILE A 1 336 ? -13.579 -9.552 8.200 1.00 98.38 336 ILE A CA 1
ATOM 2721 C C . ILE A 1 336 ? -14.045 -10.350 6.971 1.00 98.38 336 ILE A C 1
ATOM 2723 O O . ILE A 1 336 ? -13.410 -11.349 6.612 1.00 98.38 336 ILE A O 1
ATOM 2727 N N . PRO A 1 337 ? -15.129 -9.952 6.284 1.00 97.88 337 PRO A N 1
ATOM 2728 C CA . PRO A 1 337 ? -15.534 -10.606 5.048 1.00 97.88 337 PRO A CA 1
ATOM 2729 C C . PRO A 1 337 ? -14.493 -10.360 3.947 1.00 97.88 337 PRO A C 1
ATOM 2731 O O . PRO A 1 337 ? -14.207 -9.223 3.567 1.00 97.88 337 PRO A O 1
ATOM 2734 N N . SER A 1 338 ? -13.946 -11.434 3.374 1.00 98.06 338 SER A N 1
ATOM 2735 C CA . SER A 1 338 ? -12.942 -11.343 2.295 1.00 98.06 338 SER A CA 1
ATOM 2736 C C . SER A 1 338 ? -13.446 -10.673 1.013 1.00 98.06 338 SER A C 1
ATOM 2738 O O . SER A 1 338 ? -12.640 -10.282 0.185 1.00 98.06 338 SER A O 1
ATOM 2740 N N . ASN A 1 339 ? -14.757 -10.505 0.840 1.00 97.62 339 ASN A N 1
ATOM 2741 C CA . ASN A 1 339 ? -15.361 -9.761 -0.267 1.00 97.62 339 ASN A CA 1
ATOM 2742 C C . ASN A 1 339 ? -15.812 -8.341 0.116 1.00 97.62 339 ASN A C 1
ATOM 2744 O O . ASN A 1 339 ? -16.501 -7.707 -0.678 1.00 97.62 339 ASN A O 1
ATOM 2748 N N . GLY A 1 340 ? -15.482 -7.863 1.317 1.00 97.75 340 GLY A N 1
ATOM 2749 C CA . GLY A 1 340 ? -15.921 -6.571 1.838 1.00 97.75 340 GLY A CA 1
ATOM 2750 C C . GLY A 1 340 ? -14.818 -5.518 1.912 1.00 97.75 340 GLY A C 1
ATOM 2751 O O . GLY A 1 340 ? -13.733 -5.659 1.337 1.00 97.75 340 GLY A O 1
ATOM 2752 N N . THR A 1 341 ? -15.131 -4.461 2.653 1.00 98.38 341 THR A N 1
ATOM 2753 C CA . THR A 1 341 ? -14.216 -3.394 3.060 1.00 98.38 341 THR A CA 1
ATOM 2754 C C . THR A 1 341 ? -14.221 -3.275 4.566 1.00 98.38 341 THR A C 1
ATOM 2756 O O . THR A 1 341 ? -15.286 -3.378 5.149 1.00 98.38 341 THR A O 1
ATOM 2759 N N . ILE A 1 342 ? -13.069 -3.034 5.186 1.00 98.69 342 ILE A N 1
ATOM 2760 C CA . ILE A 1 342 ? -12.958 -2.729 6.615 1.00 98.69 342 ILE A CA 1
ATOM 2761 C C . ILE A 1 342 ? -11.942 -1.615 6.784 1.00 98.69 342 ILE A C 1
ATOM 2763 O O . ILE A 1 342 ? -10.859 -1.674 6.210 1.00 98.69 342 ILE A O 1
ATOM 2767 N N . TYR A 1 343 ? -12.268 -0.613 7.582 1.00 98.81 343 TYR A N 1
ATOM 2768 C CA . TYR A 1 343 ? -11.418 0.537 7.837 1.00 98.81 343 TYR A CA 1
ATOM 2769 C C . TYR A 1 343 ? -11.304 0.748 9.332 1.00 98.81 343 TYR A C 1
ATOM 2771 O O . TYR A 1 343 ? -12.308 0.948 10.010 1.00 98.81 343 TYR A O 1
ATOM 2779 N N . TYR A 1 344 ? -10.078 0.756 9.839 1.00 98.88 344 TYR A N 1
ATOM 2780 C CA . TYR A 1 344 ? -9.806 1.117 11.220 1.00 98.88 344 TYR A CA 1
ATOM 2781 C C . TYR A 1 344 ? -9.303 2.556 11.299 1.00 98.88 344 TYR A C 1
ATOM 2783 O O . TYR A 1 344 ? -8.420 2.966 10.539 1.00 98.88 344 TYR A O 1
ATOM 2791 N N . ARG A 1 345 ? -9.849 3.332 12.235 1.00 98.75 345 ARG A N 1
ATOM 2792 C CA . ARG A 1 345 ? -9.352 4.666 12.599 1.00 98.75 345 ARG A CA 1
ATOM 2793 C C . ARG A 1 345 ? -9.222 4.736 14.108 1.00 98.75 345 ARG A C 1
ATOM 2795 O O . ARG A 1 345 ? -10.175 4.438 14.819 1.00 98.75 345 ARG A O 1
ATOM 2802 N N . CYS A 1 346 ? -8.049 5.123 14.593 1.00 98.81 346 CYS A N 1
ATOM 2803 C CA . CYS A 1 346 ? -7.843 5.362 16.014 1.00 98.81 346 CYS A CA 1
ATOM 2804 C C . CYS A 1 346 ? -7.773 6.863 16.268 1.00 98.81 346 CYS A C 1
ATOM 2806 O O . CYS A 1 346 ? -7.027 7.556 15.583 1.00 98.81 346 CYS A O 1
ATOM 2808 N N . VAL A 1 347 ? -8.505 7.348 17.265 1.00 98.62 347 VAL A N 1
ATOM 2809 C CA . VAL A 1 347 ? -8.488 8.752 17.699 1.00 98.62 347 VAL A CA 1
ATOM 2810 C C . VAL A 1 347 ? -8.276 8.837 19.204 1.00 98.62 347 VAL A C 1
ATOM 2812 O O . VAL A 1 347 ? -8.484 7.864 19.935 1.00 98.62 347 VAL A O 1
ATOM 2815 N N . LYS A 1 348 ? -7.852 10.003 19.690 1.00 98.06 348 LYS A N 1
ATOM 2816 C CA . LYS A 1 348 ? -7.826 10.285 21.126 1.00 98.06 348 LYS A CA 1
ATOM 2817 C C . LYS A 1 348 ? -9.258 10.345 21.669 1.00 98.06 348 LYS A C 1
ATOM 2819 O O . LYS A 1 348 ? -10.138 10.919 21.036 1.00 98.06 348 LYS A O 1
ATOM 2824 N N . PHE A 1 349 ? -9.480 9.780 22.855 1.00 95.62 349 PHE A N 1
ATOM 2825 C CA . PHE A 1 349 ? -10.714 10.015 23.602 1.00 95.62 349 PHE A CA 1
ATOM 2826 C C . PHE A 1 349 ? -10.579 11.359 24.327 1.00 95.62 349 PHE A C 1
ATOM 2828 O O . PHE A 1 349 ? -9.706 11.500 25.192 1.00 95.62 349 PHE A O 1
ATOM 2835 N N . VAL A 1 350 ? -11.366 12.349 23.899 1.00 83.94 350 VAL A N 1
ATOM 2836 C CA . VAL A 1 350 ? -11.329 13.737 24.395 1.00 83.94 350 VAL A CA 1
ATOM 2837 C C . VAL A 1 350 ? -12.416 14.020 25.414 1.00 83.94 350 VAL A C 1
ATOM 2839 O O . VAL A 1 350 ? -13.520 13.448 25.272 1.00 83.94 350 VAL A O 1
#

Organism: NCBI:txid1234261